Protein AF-A0A7J6PHK1-F1 (afdb_monomer_lite)

pLDDT: mean 71.12, std 20.61, range [36.25, 97.12]

Foldseek 3Di:
DDDDDDDDPDPDDPPLVVVLVVLVVVLVVLLVVLVVVLVVLVVLLVPVVVPDDDPCLSCVLSVLSVLLSCLQSVQSVVVNVVSVQQDWAQDPVPRDTDRGDPSDQFDPDDDDPDDPDDDPPPDPDGPRCDVLNCLVRPPVQAHSRRHGHPVVCCSNPVSNVSSVVSNVVSVCSSVVVVVVVVVVCCVVVVPDPDQPPDPPDRDPPPDDD

Structure (mmCIF, N/CA/C/O backbone):
data_AF-A0A7J6PHK1-F1
#
_entry.id   AF-A0A7J6PHK1-F1
#
loop_
_atom_site.group_PDB
_atom_site.id
_atom_site.type_symbol
_atom_site.label_atom_id
_atom_site.label_alt_id
_atom_site.label_comp_id
_atom_site.label_asym_id
_atom_site.label_entity_id
_atom_site.label_seq_id
_atom_site.pdbx_PDB_ins_code
_atom_site.Cartn_x
_atom_site.Cartn_y
_atom_site.Cartn_z
_atom_site.occupancy
_atom_site.B_iso_or_equiv
_atom_site.auth_seq_id
_atom_site.auth_comp_id
_atom_site.auth_asym_id
_atom_site.auth_atom_id
_atom_site.pdbx_PDB_model_num
ATOM 1 N N . MET A 1 1 ? 5.620 20.467 -61.639 1.00 43.59 1 MET A N 1
ATOM 2 C CA . MET A 1 1 ? 5.699 21.503 -60.586 1.00 43.59 1 MET A CA 1
ATOM 3 C C . MET A 1 1 ? 4.951 20.988 -59.356 1.00 43.59 1 MET A C 1
ATOM 5 O O . MET A 1 1 ? 3.809 21.353 -59.133 1.00 43.59 1 MET A O 1
ATOM 9 N N . TRP A 1 2 ? 5.549 20.040 -58.627 1.00 46.94 2 TRP A N 1
ATOM 10 C CA . TRP A 1 2 ? 4.963 19.406 -57.439 1.00 46.94 2 TRP A CA 1
ATOM 11 C C . TRP A 1 2 ? 6.029 19.321 -56.338 1.00 46.94 2 TRP A C 1
ATOM 13 O O . TRP A 1 2 ? 7.082 18.731 -56.540 1.00 46.94 2 TRP A O 1
ATOM 23 N N . ARG A 1 3 ? 5.724 20.015 -55.236 1.00 50.28 3 ARG A N 1
ATOM 24 C CA . ARG A 1 3 ? 6.026 19.785 -53.811 1.00 50.28 3 ARG A CA 1
ATOM 25 C C . ARG A 1 3 ? 7.265 18.951 -53.438 1.00 50.28 3 ARG A C 1
ATOM 27 O O . ARG A 1 3 ? 7.205 17.732 -53.442 1.00 50.28 3 ARG A O 1
ATOM 34 N N . ASN A 1 4 ? 8.276 19.639 -52.902 1.00 55.31 4 ASN A N 1
ATOM 35 C CA . ASN A 1 4 ? 9.177 19.107 -51.877 1.00 55.31 4 ASN A CA 1
ATOM 36 C C . ASN A 1 4 ? 8.949 19.925 -50.597 1.00 55.31 4 ASN A C 1
ATOM 38 O O . ASN A 1 4 ? 9.564 20.973 -50.414 1.00 55.31 4 ASN A O 1
ATOM 42 N N . ALA A 1 5 ? 8.009 19.494 -49.756 1.00 53.91 5 ALA A N 1
ATOM 43 C CA . ALA A 1 5 ? 7.896 19.988 -48.388 1.00 53.91 5 ALA A CA 1
ATOM 44 C C . ALA A 1 5 ? 8.671 19.011 -47.498 1.00 53.91 5 ALA A C 1
ATOM 46 O O . ALA A 1 5 ? 8.341 17.827 -47.452 1.00 53.91 5 ALA A O 1
ATOM 47 N N . ALA A 1 6 ? 9.743 19.493 -46.872 1.00 55.31 6 ALA A N 1
ATOM 48 C CA . ALA A 1 6 ? 10.506 18.724 -45.900 1.00 55.31 6 ALA A CA 1
ATOM 49 C C . ALA A 1 6 ? 9.622 18.399 -44.678 1.00 55.31 6 ALA A C 1
ATOM 51 O O . ALA A 1 6 ? 8.808 19.243 -44.295 1.00 55.31 6 ALA A O 1
ATOM 52 N N . PRO A 1 7 ? 9.764 17.212 -44.062 1.00 59.31 7 PRO A N 1
ATOM 53 C CA . PRO A 1 7 ? 9.044 16.882 -42.842 1.00 59.31 7 PRO A CA 1
ATOM 54 C C . PRO A 1 7 ? 9.512 17.793 -41.703 1.00 59.31 7 PRO A C 1
ATOM 56 O O . PRO A 1 7 ? 10.692 17.845 -41.355 1.00 59.31 7 PRO A O 1
ATOM 59 N N . GLU A 1 8 ? 8.560 18.537 -41.152 1.00 54.69 8 GLU A N 1
ATOM 60 C CA . GLU A 1 8 ? 8.708 19.370 -39.967 1.00 54.69 8 GLU A CA 1
ATOM 61 C C . GLU A 1 8 ? 9.028 18.456 -38.773 1.00 54.69 8 GLU A C 1
ATOM 63 O O . GLU A 1 8 ? 8.220 17.616 -38.376 1.00 54.69 8 GLU A O 1
ATOM 68 N N . MET A 1 9 ? 10.254 18.551 -38.249 1.00 51.09 9 MET A N 1
ATOM 69 C CA . MET A 1 9 ? 10.677 17.791 -37.074 1.00 51.09 9 MET A CA 1
ATOM 70 C C . MET A 1 9 ? 9.901 18.294 -35.854 1.00 51.09 9 MET A C 1
ATOM 72 O O . MET A 1 9 ? 10.200 19.359 -35.315 1.00 51.09 9 MET A O 1
ATOM 76 N N . ALA A 1 10 ? 8.897 17.522 -35.436 1.00 56.69 10 ALA A N 1
ATOM 77 C CA . ALA A 1 10 ? 8.131 17.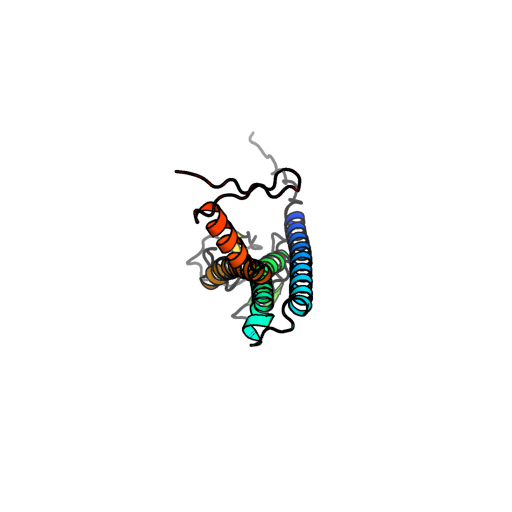777 -34.226 1.00 56.69 10 ALA A CA 1
ATOM 78 C C . ALA A 1 10 ? 9.069 17.895 -33.003 1.00 56.69 10 ALA A C 1
ATOM 80 O O . ALA A 1 10 ? 10.031 17.126 -32.888 1.00 56.69 10 ALA A O 1
ATOM 81 N N . PRO A 1 11 ? 8.818 18.846 -32.084 1.00 50.25 11 PRO A N 1
ATOM 82 C CA . PRO A 1 11 ? 9.636 19.023 -30.891 1.00 50.25 11 PRO A CA 1
ATOM 83 C C . PRO A 1 11 ? 9.628 17.740 -30.056 1.00 50.25 11 PRO A C 1
ATOM 85 O O . PRO A 1 11 ? 8.571 17.250 -29.657 1.00 50.25 11 PRO A O 1
ATOM 88 N N . LYS A 1 12 ? 10.827 17.196 -29.807 1.00 48.34 12 LYS A N 1
ATOM 89 C CA . LYS A 1 12 ? 11.035 16.008 -28.975 1.00 48.34 12 LYS A CA 1
ATOM 90 C C . LYS A 1 12 ? 10.406 16.242 -27.599 1.00 48.34 12 LYS A C 1
ATOM 92 O O . LYS A 1 12 ? 10.713 17.211 -26.907 1.00 48.34 12 LYS A O 1
ATOM 97 N N . SER A 1 13 ? 9.472 15.368 -27.256 1.00 47.22 13 SER A N 1
ATOM 98 C CA . SER A 1 13 ? 8.596 15.429 -26.094 1.00 47.22 13 SER A CA 1
ATOM 99 C C . SER A 1 13 ? 9.370 15.463 -24.773 1.00 47.22 13 SER A C 1
ATOM 101 O O . SER A 1 13 ? 9.877 14.443 -24.314 1.00 47.22 13 SER A O 1
ATOM 103 N N . HIS A 1 14 ? 9.364 16.612 -24.098 1.00 48.03 14 HIS A N 1
ATOM 104 C CA . HIS A 1 14 ? 9.810 16.767 -22.704 1.00 48.03 14 HIS A CA 1
ATOM 105 C C . HIS A 1 14 ? 8.921 16.024 -21.677 1.00 48.03 14 HIS A C 1
ATOM 107 O O . HIS A 1 14 ? 9.153 16.103 -20.473 1.00 48.03 14 HIS A O 1
ATOM 113 N N . THR A 1 15 ? 7.887 15.318 -22.133 1.00 53.66 15 THR A N 1
ATOM 114 C CA . THR A 1 15 ? 6.851 14.699 -21.298 1.00 53.66 15 THR A CA 1
ATOM 115 C C . THR A 1 15 ? 7.307 13.397 -20.629 1.00 53.66 15 THR A C 1
ATOM 117 O O . THR A 1 15 ? 6.877 13.113 -19.516 1.00 53.66 15 THR A O 1
ATOM 120 N N . ALA A 1 16 ? 8.210 12.630 -21.252 1.00 49.44 16 ALA A N 1
ATOM 121 C CA . ALA A 1 16 ? 8.632 11.321 -20.737 1.00 49.44 16 ALA A CA 1
ATOM 122 C C . ALA A 1 16 ? 9.379 11.427 -19.392 1.00 49.44 16 ALA A C 1
ATOM 124 O O . ALA A 1 16 ? 9.023 10.756 -18.424 1.00 49.44 16 ALA A O 1
ATOM 125 N N . GLY A 1 17 ? 10.331 12.361 -19.283 1.00 53.09 17 GLY A N 1
ATOM 126 C CA . GLY A 1 17 ? 11.082 12.582 -18.041 1.00 53.09 17 GLY A CA 1
ATOM 127 C C . GLY A 1 17 ? 10.238 13.143 -16.887 1.00 53.09 17 GLY A C 1
ATOM 128 O O . GLY A 1 17 ? 10.555 12.916 -15.719 1.00 53.09 17 GLY A O 1
ATOM 129 N N . LEU A 1 18 ? 9.140 13.848 -17.187 1.00 58.41 18 LEU A N 1
ATOM 130 C CA . LEU A 1 18 ? 8.235 14.377 -16.162 1.00 58.41 18 LEU A CA 1
ATOM 131 C C . LEU A 1 18 ? 7.383 13.273 -15.517 1.00 58.41 18 LEU A C 1
ATOM 133 O O . LEU A 1 18 ? 7.092 13.345 -14.320 1.00 58.41 18 LEU A O 1
ATOM 137 N N . ASN A 1 19 ? 7.021 12.249 -16.293 1.00 62.25 19 ASN A N 1
ATOM 138 C CA . ASN A 1 19 ? 6.201 11.137 -15.819 1.00 62.25 19 ASN A CA 1
ATOM 139 C C . ASN A 1 19 ? 6.957 10.305 -14.769 1.00 62.25 19 ASN A C 1
ATOM 141 O O . ASN A 1 19 ? 6.471 10.167 -13.645 1.00 62.25 19 ASN A O 1
ATOM 145 N N . GLY A 1 20 ? 8.191 9.872 -15.060 1.00 65.25 20 GLY A N 1
ATOM 146 C CA . GLY A 1 20 ? 8.993 9.080 -14.111 1.00 65.25 20 GLY A CA 1
ATOM 147 C C . GLY A 1 20 ? 9.342 9.825 -12.812 1.00 65.25 20 GLY A C 1
ATOM 148 O O . GLY A 1 20 ? 9.392 9.244 -11.720 1.00 65.25 20 GLY A O 1
ATOM 149 N N . PHE A 1 21 ? 9.501 11.151 -12.887 1.00 74.31 21 PHE A N 1
ATOM 150 C CA . PHE A 1 21 ? 9.693 11.988 -11.701 1.00 74.31 21 PHE A CA 1
ATOM 151 C C . PHE A 1 21 ? 8.445 12.021 -10.802 1.00 74.31 21 PHE A C 1
ATOM 153 O O . PHE A 1 21 ? 8.559 11.914 -9.577 1.00 74.31 21 PHE A O 1
ATOM 160 N N . SER A 1 22 ? 7.248 12.108 -11.394 1.00 78.44 22 SER A N 1
ATOM 161 C CA . SER A 1 22 ? 5.981 12.106 -10.651 1.00 78.44 22 SER A CA 1
ATOM 162 C C . SER A 1 22 ? 5.751 10.794 -9.888 1.00 78.44 22 SER A C 1
ATOM 164 O O . SER A 1 22 ? 5.386 10.813 -8.704 1.00 78.44 22 SER A O 1
ATOM 166 N N . HIS A 1 23 ? 6.041 9.652 -10.519 1.00 78.56 23 HIS A N 1
ATOM 167 C CA . HIS A 1 23 ? 5.902 8.334 -9.893 1.00 78.56 23 HIS A CA 1
ATOM 168 C C . HIS A 1 23 ? 6.881 8.139 -8.730 1.00 78.56 23 HIS A C 1
ATOM 170 O O . HIS A 1 23 ? 6.490 7.652 -7.666 1.00 78.56 23 HIS A O 1
ATOM 176 N N . THR A 1 24 ? 8.120 8.615 -8.872 1.00 82.38 24 THR A N 1
ATOM 177 C CA . THR A 1 24 ? 9.134 8.550 -7.806 1.00 82.38 24 THR A CA 1
ATOM 178 C C . THR A 1 24 ? 8.756 9.408 -6.594 1.00 82.38 24 THR A C 1
ATOM 180 O O . THR A 1 24 ? 8.877 8.960 -5.449 1.00 82.38 24 THR A O 1
ATOM 183 N N . ILE A 1 25 ? 8.240 10.625 -6.812 1.00 88.25 25 ILE A N 1
ATOM 184 C CA . ILE A 1 25 ? 7.738 11.475 -5.718 1.00 88.25 25 ILE A CA 1
ATOM 185 C C . ILE A 1 25 ? 6.563 10.802 -5.012 1.00 88.25 25 ILE A C 1
ATOM 187 O O . ILE A 1 25 ? 6.539 10.724 -3.781 1.00 88.25 25 ILE A O 1
ATOM 191 N N . THR A 1 26 ? 5.596 10.304 -5.784 1.00 88.50 26 THR A N 1
ATOM 192 C CA . THR A 1 26 ? 4.409 9.632 -5.245 1.00 88.50 26 THR A CA 1
ATOM 193 C C . THR A 1 26 ? 4.799 8.407 -4.419 1.00 88.50 26 THR A C 1
ATOM 195 O O . THR A 1 26 ? 4.248 8.188 -3.339 1.00 88.50 26 THR A O 1
ATOM 198 N N . PHE A 1 27 ? 5.795 7.641 -4.862 1.00 90.62 27 PHE A N 1
ATOM 199 C CA . PHE A 1 27 ? 6.363 6.533 -4.098 1.00 90.62 27 PHE A CA 1
ATOM 200 C C . PHE A 1 27 ? 6.955 6.993 -2.760 1.00 90.62 27 PHE A C 1
ATOM 202 O O . PHE A 1 27 ? 6.603 6.445 -1.714 1.00 90.62 27 PHE A O 1
ATOM 209 N N . GLY A 1 28 ? 7.808 8.023 -2.772 1.00 92.06 28 GLY A N 1
ATOM 210 C CA . GLY A 1 28 ? 8.445 8.539 -1.558 1.00 92.06 28 GLY A CA 1
ATOM 211 C C . GLY A 1 28 ? 7.433 9.066 -0.537 1.00 92.06 28 GLY A C 1
ATOM 212 O O . GLY A 1 28 ? 7.539 8.778 0.657 1.00 92.06 28 GLY A O 1
ATOM 213 N N . LEU A 1 29 ? 6.409 9.780 -1.010 1.00 94.50 29 LEU A N 1
ATOM 214 C CA . LEU A 1 29 ? 5.331 10.300 -0.170 1.00 94.50 29 LEU A CA 1
ATOM 215 C C . LEU A 1 29 ? 4.504 9.169 0.461 1.00 94.50 29 LEU A C 1
ATOM 217 O O . LEU A 1 29 ? 4.280 9.183 1.672 1.00 94.50 29 LEU A O 1
ATOM 221 N N . ASN A 1 30 ? 4.104 8.163 -0.322 1.00 93.25 30 ASN A N 1
ATOM 222 C CA . ASN A 1 30 ? 3.369 7.003 0.195 1.00 93.25 30 ASN A CA 1
ATOM 223 C C . ASN A 1 30 ? 4.190 6.219 1.224 1.00 93.25 30 ASN A C 1
ATOM 225 O O . ASN A 1 30 ? 3.681 5.888 2.297 1.00 93.25 30 ASN A O 1
ATOM 229 N N . LEU A 1 31 ? 5.477 5.989 0.949 1.00 93.44 31 LEU A N 1
ATOM 230 C CA . LEU A 1 31 ? 6.373 5.303 1.876 1.00 93.44 31 LEU A CA 1
ATOM 231 C C . LEU A 1 31 ? 6.468 6.047 3.216 1.00 93.44 31 LEU A C 1
ATOM 233 O O . LEU A 1 31 ? 6.386 5.422 4.277 1.00 93.44 31 LEU A O 1
ATOM 237 N N . ALA A 1 32 ? 6.602 7.376 3.183 1.00 96.56 32 ALA A N 1
ATOM 238 C CA . ALA A 1 32 ? 6.657 8.200 4.387 1.00 96.56 32 ALA A CA 1
ATOM 239 C C . ALA A 1 32 ? 5.351 8.124 5.196 1.00 96.56 32 ALA A C 1
ATOM 241 O O . ALA A 1 32 ? 5.390 7.925 6.414 1.00 96.56 32 ALA A O 1
ATOM 242 N N . ILE A 1 33 ? 4.198 8.221 4.524 1.00 96.19 33 ILE A N 1
ATOM 243 C CA . ILE A 1 33 ? 2.874 8.134 5.157 1.00 96.19 33 ILE A CA 1
ATOM 244 C C . ILE A 1 33 ? 2.674 6.765 5.815 1.00 96.19 33 ILE A C 1
ATOM 246 O O . ILE A 1 33 ? 2.337 6.699 7.000 1.00 96.19 33 ILE A O 1
ATOM 250 N N . PHE A 1 34 ? 2.918 5.667 5.095 1.00 95.25 34 PHE A N 1
ATOM 251 C CA . PHE A 1 34 ? 2.712 4.324 5.641 1.00 95.25 34 PHE A CA 1
ATOM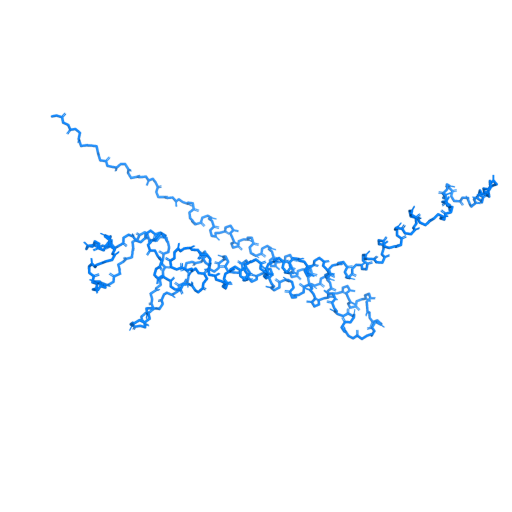 252 C C . PHE A 1 34 ? 3.703 3.973 6.749 1.00 95.25 34 PHE A C 1
ATOM 254 O O . PHE A 1 34 ? 3.332 3.321 7.727 1.00 95.25 34 PHE A O 1
ATOM 261 N N . THR A 1 35 ? 4.943 4.458 6.659 1.00 95.38 35 THR A N 1
ATOM 262 C CA . THR A 1 35 ? 5.929 4.286 7.733 1.00 95.38 35 THR A CA 1
ATOM 263 C C . THR A 1 35 ? 5.487 5.014 9.003 1.00 95.38 35 THR A C 1
ATOM 265 O O . THR A 1 35 ? 5.522 4.428 10.087 1.00 95.38 35 THR A O 1
ATOM 268 N N . ASN A 1 36 ? 5.004 6.257 8.886 1.00 97.12 36 ASN A N 1
ATOM 269 C CA . ASN A 1 36 ? 4.466 7.012 10.021 1.00 97.12 36 ASN A CA 1
ATOM 270 C C . ASN A 1 36 ? 3.233 6.312 10.621 1.00 97.12 36 ASN A C 1
ATOM 272 O O . ASN A 1 36 ? 3.155 6.109 11.834 1.00 97.12 36 ASN A O 1
ATOM 276 N N . LEU A 1 37 ? 2.320 5.826 9.776 1.00 95.75 37 LEU A N 1
ATOM 277 C CA . LEU A 1 37 ? 1.165 5.043 10.215 1.00 95.75 37 LEU A CA 1
ATOM 278 C C . LEU A 1 37 ? 1.587 3.788 10.997 1.00 95.75 37 LEU A C 1
ATOM 280 O O . LEU A 1 37 ? 1.041 3.519 12.069 1.00 95.75 37 LEU A O 1
ATOM 284 N N . CYS A 1 38 ? 2.585 3.044 10.511 1.00 96.56 38 CYS A N 1
ATOM 285 C CA . CYS A 1 38 ? 3.126 1.879 11.214 1.00 96.56 38 CYS A CA 1
ATOM 286 C C . CYS A 1 38 ? 3.695 2.261 12.588 1.00 96.56 38 CYS A C 1
ATOM 288 O O . CYS A 1 38 ? 3.409 1.581 13.577 1.00 96.56 38 CYS A O 1
ATOM 290 N N . GLN A 1 39 ? 4.455 3.358 12.675 1.00 97.12 39 GLN A N 1
ATOM 291 C CA . GLN A 1 39 ? 4.999 3.871 13.939 1.00 97.12 39 GLN A CA 1
ATOM 292 C C . GLN A 1 39 ? 3.885 4.258 14.920 1.00 97.12 39 GLN A C 1
ATOM 294 O O . GLN A 1 39 ? 3.934 3.884 16.096 1.00 97.12 39 GLN A O 1
ATOM 299 N N . PHE A 1 40 ? 2.852 4.950 14.438 1.00 96.31 40 PHE A N 1
ATOM 300 C CA . PHE A 1 40 ? 1.693 5.342 15.233 1.00 96.31 40 PHE A CA 1
ATOM 301 C C . PHE A 1 40 ? 0.934 4.126 15.781 1.00 96.31 40 PHE A C 1
ATOM 303 O O . PHE A 1 40 ? 0.670 4.045 16.985 1.00 96.31 40 PHE A O 1
ATOM 310 N N . VAL A 1 41 ? 0.626 3.146 14.925 1.00 96.00 41 VAL A N 1
ATOM 311 C CA . VAL A 1 41 ? -0.067 1.910 15.327 1.00 96.00 41 VAL A CA 1
ATOM 312 C C . VAL A 1 41 ? 0.792 1.099 16.295 1.00 96.00 41 VAL A C 1
ATOM 314 O O . VAL A 1 41 ? 0.266 0.574 17.278 1.00 96.00 41 VAL A O 1
ATOM 317 N N . TYR A 1 42 ? 2.107 1.033 16.084 1.00 96.44 42 TYR A N 1
ATOM 318 C CA . TYR A 1 42 ? 3.044 0.365 16.988 1.00 96.44 42 TYR A CA 1
ATOM 319 C C . TYR A 1 42 ? 3.048 1.001 18.385 1.00 96.44 42 TYR A C 1
ATOM 321 O O . TYR A 1 42 ? 2.797 0.317 19.384 1.00 96.44 42 TYR A O 1
ATOM 329 N N . ALA A 1 43 ? 3.278 2.315 18.465 1.00 96.19 43 ALA A N 1
ATOM 330 C CA . ALA A 1 43 ? 3.319 3.053 19.727 1.00 96.19 43 ALA A CA 1
ATOM 331 C C . ALA A 1 43 ? 1.977 2.966 20.469 1.00 96.19 43 ALA A C 1
ATOM 333 O O . ALA A 1 43 ? 1.924 2.686 21.673 1.00 96.19 43 ALA A O 1
ATOM 334 N N . GLY A 1 44 ? 0.879 3.118 19.731 1.00 94.00 44 GLY A N 1
ATOM 335 C CA . GLY A 1 44 ? -0.469 2.986 20.255 1.00 94.00 44 GLY A CA 1
ATOM 336 C C . GLY A 1 44 ? -0.789 1.586 20.767 1.00 94.00 44 GLY A C 1
ATOM 337 O O . GLY A 1 44 ? -1.364 1.443 21.845 1.00 94.00 44 GLY A O 1
ATOM 338 N N . THR A 1 45 ? -0.380 0.544 20.039 1.00 93.06 45 THR A N 1
ATOM 339 C CA . THR A 1 45 ? -0.572 -0.860 20.440 1.00 93.06 45 THR A CA 1
ATOM 340 C C . THR A 1 45 ? 0.212 -1.171 21.710 1.00 93.06 45 THR A C 1
ATOM 342 O O . THR A 1 45 ? -0.329 -1.769 22.643 1.00 93.06 45 THR A O 1
ATOM 345 N N . LYS A 1 46 ? 1.461 -0.696 21.801 1.00 92.81 46 LYS A N 1
ATOM 346 C CA . LYS A 1 46 ? 2.299 -0.853 22.995 1.00 92.81 46 LYS A CA 1
ATOM 347 C C . LYS A 1 46 ? 1.663 -0.216 24.235 1.00 92.81 46 LYS A C 1
ATOM 349 O O . LYS A 1 46 ? 1.695 -0.830 25.301 1.00 92.81 46 LYS A O 1
ATOM 354 N N . SER A 1 47 ? 1.077 0.975 24.091 1.00 91.88 47 SER A N 1
ATOM 355 C CA . SER A 1 47 ? 0.437 1.711 25.191 1.00 91.88 47 SER A CA 1
ATOM 356 C C . SER A 1 47 ? -0.940 1.141 25.565 1.00 91.88 47 SER A C 1
ATOM 358 O O . SER A 1 47 ? -1.147 0.700 26.695 1.00 91.88 47 SER A O 1
ATOM 360 N N . LYS A 1 48 ? -1.876 1.059 24.609 1.00 89.50 48 LYS A N 1
ATOM 361 C CA . LYS A 1 48 ? -3.284 0.693 24.863 1.00 89.50 48 LYS A CA 1
ATOM 362 C C . LYS A 1 48 ? -3.501 -0.794 25.133 1.00 89.50 48 LYS A C 1
ATOM 364 O O . LYS A 1 48 ? -4.448 -1.158 25.821 1.00 89.50 48 LYS A O 1
ATOM 369 N N . ARG A 1 49 ? -2.659 -1.673 24.578 1.00 88.38 49 ARG A N 1
ATOM 370 C CA . ARG A 1 49 ? -2.870 -3.136 24.593 1.00 88.38 49 ARG A CA 1
ATOM 371 C C . ARG A 1 49 ? -1.821 -3.880 25.413 1.00 88.38 49 ARG A C 1
ATOM 373 O O . ARG A 1 49 ? -1.553 -5.055 25.165 1.00 88.38 49 ARG A O 1
ATOM 380 N N . ARG A 1 50 ? -1.217 -3.225 26.413 1.00 87.88 50 ARG A N 1
ATOM 381 C CA . ARG A 1 50 ? -0.141 -3.815 27.231 1.00 87.88 50 ARG A CA 1
ATOM 382 C C . ARG A 1 50 ? -0.547 -5.143 27.880 1.00 87.88 50 ARG A C 1
ATOM 384 O O . ARG A 1 50 ? 0.240 -6.086 27.805 1.00 87.88 50 ARG A O 1
ATOM 391 N N . ASN A 1 51 ? -1.764 -5.206 28.424 1.00 91.44 51 ASN A N 1
ATOM 392 C CA . ASN A 1 51 ? -2.267 -6.305 29.258 1.00 91.44 51 ASN A CA 1
ATOM 393 C C . ASN A 1 51 ? -3.043 -7.385 28.483 1.00 91.44 51 ASN A C 1
ATOM 395 O O . ASN A 1 51 ? -3.611 -8.286 29.091 1.00 91.44 51 ASN A O 1
ATOM 399 N N . ILE A 1 52 ? -3.100 -7.300 27.151 1.00 89.56 52 ILE A N 1
ATOM 400 C CA . ILE A 1 52 ? -3.820 -8.280 26.333 1.00 89.56 52 ILE A CA 1
ATOM 401 C C . ILE A 1 52 ? -2.910 -9.483 26.062 1.00 89.56 52 ILE A C 1
ATOM 403 O O . ILE A 1 52 ? -1.841 -9.346 25.467 1.00 89.56 52 ILE A O 1
ATOM 407 N N . THR A 1 53 ? -3.368 -10.669 26.451 1.00 87.75 53 THR A N 1
ATOM 408 C CA . THR A 1 53 ? -2.836 -11.975 26.039 1.00 87.75 53 THR A CA 1
ATOM 409 C C . THR A 1 53 ? -3.905 -12.676 25.183 1.00 87.75 53 THR A C 1
ATOM 411 O O . THR A 1 53 ? -5.097 -12.473 25.428 1.00 87.75 53 THR A O 1
ATOM 414 N N . PRO A 1 54 ? -3.571 -13.465 24.141 1.00 91.75 54 PRO A N 1
ATOM 415 C CA . PRO A 1 54 ? -2.256 -13.827 23.596 1.00 91.75 54 PRO A CA 1
ATOM 416 C C . PRO A 1 54 ? -1.641 -12.777 22.644 1.00 91.75 54 PRO A C 1
ATOM 418 O O . PRO A 1 54 ? -2.310 -11.846 22.191 1.00 91.75 54 PRO A O 1
ATOM 421 N N . HIS A 1 55 ? -0.362 -12.970 22.290 1.00 91.12 55 HIS A N 1
ATOM 422 C CA . HIS A 1 55 ? 0.450 -12.039 21.486 1.00 91.12 55 HIS A CA 1
ATOM 423 C C . HIS A 1 55 ? -0.196 -11.639 20.148 1.00 91.12 55 HIS A C 1
ATOM 425 O O . HIS A 1 55 ? -0.173 -10.465 19.787 1.00 91.12 55 HIS A O 1
ATOM 431 N N . LEU A 1 56 ? -0.838 -12.580 19.444 1.00 90.31 56 LEU A N 1
ATOM 432 C CA . LEU A 1 56 ? -1.514 -12.304 18.170 1.00 90.31 56 LEU A CA 1
ATOM 433 C C . LEU A 1 56 ? -2.727 -11.375 18.316 1.00 90.31 56 LEU A C 1
ATOM 435 O O . LEU A 1 56 ? -2.960 -10.553 17.442 1.00 90.31 56 LEU A O 1
ATOM 439 N N . LYS A 1 57 ? -3.476 -11.424 19.427 1.00 89.31 57 LYS A N 1
ATOM 440 C CA . LYS A 1 57 ? -4.570 -10.459 19.666 1.00 89.31 57 LYS A CA 1
ATOM 441 C C . LYS A 1 57 ? -4.045 -9.077 20.051 1.00 89.31 57 LYS A C 1
ATOM 443 O O . LYS A 1 57 ? -4.694 -8.067 19.779 1.00 89.31 57 LYS A O 1
ATOM 448 N N . LYS A 1 58 ? -2.872 -9.038 20.688 1.00 92.38 58 LYS A N 1
ATOM 449 C CA . LYS A 1 58 ? -2.191 -7.801 21.064 1.00 92.38 58 LYS A CA 1
ATOM 450 C C . LYS A 1 58 ? -1.623 -7.080 19.842 1.00 92.38 58 LYS A C 1
ATOM 452 O O . LYS A 1 58 ? -1.953 -5.919 19.640 1.00 92.38 58 LYS A O 1
ATOM 457 N N . TRP A 1 59 ? -0.819 -7.770 19.034 1.00 95.12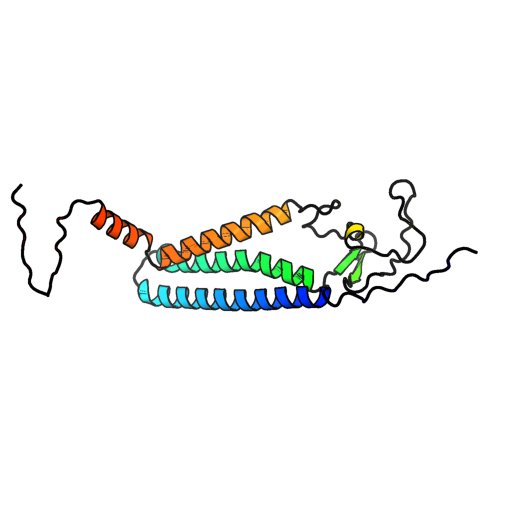 59 TRP A N 1
ATOM 458 C CA . TRP A 1 59 ? -0.080 -7.193 17.901 1.00 95.12 59 TRP A CA 1
ATOM 459 C C . TRP A 1 59 ? -0.721 -7.428 16.533 1.00 95.12 59 TRP A C 1
ATOM 461 O O . TRP A 1 59 ? -0.247 -6.875 15.548 1.00 95.12 59 TRP A O 1
ATOM 471 N N . GLY A 1 60 ? -1.813 -8.188 16.463 1.00 94.69 60 GLY A N 1
ATOM 472 C CA . GLY A 1 60 ? -2.598 -8.420 15.248 1.00 94.69 60 GLY A CA 1
ATOM 473 C C . GLY A 1 60 ? -2.842 -7.170 14.397 1.00 94.69 60 GLY A C 1
ATOM 474 O O . GLY A 1 60 ? -2.488 -7.203 13.219 1.00 94.69 60 GLY A O 1
ATOM 475 N N . PRO A 1 61 ? -3.348 -6.047 14.954 1.00 94.94 61 PRO A N 1
ATOM 476 C CA . PRO A 1 61 ? -3.544 -4.831 14.164 1.00 94.94 61 PRO A CA 1
ATOM 477 C C . PRO A 1 61 ? -2.239 -4.272 13.584 1.00 94.94 61 PRO A C 1
ATOM 479 O O . PRO A 1 61 ? -2.227 -3.821 12.444 1.00 94.94 61 PRO A O 1
ATOM 482 N N . PHE A 1 62 ? -1.130 -4.342 14.326 1.00 95.94 62 PHE A N 1
ATOM 483 C CA . PHE A 1 62 ? 0.172 -3.892 13.834 1.00 95.94 62 PHE A CA 1
ATOM 484 C C . PHE A 1 62 ? 0.671 -4.766 12.677 1.00 95.94 62 PHE A C 1
ATOM 486 O O . PHE A 1 62 ? 1.047 -4.233 11.638 1.00 95.94 62 PHE A O 1
ATOM 493 N N . TYR A 1 63 ? 0.607 -6.094 12.812 1.00 96.62 63 TYR A N 1
ATOM 494 C CA . TYR A 1 63 ? 1.001 -7.001 11.731 1.00 96.62 63 TYR A CA 1
ATOM 495 C C . TYR A 1 63 ? 0.141 -6.824 10.479 1.00 96.62 63 TYR A C 1
ATOM 497 O O . TYR A 1 63 ? 0.682 -6.834 9.378 1.00 96.62 63 TYR A O 1
ATOM 505 N N . CYS A 1 64 ? -1.167 -6.594 10.639 1.00 96.25 64 CYS A N 1
ATOM 506 C CA . CYS A 1 64 ? -2.048 -6.289 9.512 1.00 96.25 64 CYS A CA 1
ATOM 507 C C . CYS A 1 64 ? -1.595 -5.020 8.780 1.00 96.25 64 CYS A C 1
ATOM 509 O O . CYS A 1 64 ? -1.451 -5.038 7.567 1.00 96.25 64 CYS A O 1
ATOM 511 N N . VAL A 1 65 ? -1.306 -3.932 9.499 1.00 96.56 65 VAL A N 1
ATOM 512 C CA . VAL A 1 65 ? -0.878 -2.670 8.868 1.00 96.56 65 VAL A CA 1
ATOM 513 C C . VAL A 1 65 ? 0.501 -2.796 8.204 1.00 96.56 65 VAL A C 1
ATOM 515 O O . VAL A 1 65 ? 0.697 -2.262 7.114 1.00 96.56 65 VAL A O 1
ATOM 518 N N . VAL A 1 66 ? 1.443 -3.534 8.799 1.00 96.62 66 VAL A N 1
ATOM 519 C CA . VAL A 1 66 ? 2.772 -3.766 8.199 1.00 96.62 66 VAL A CA 1
ATOM 520 C C . VAL A 1 66 ? 2.673 -4.609 6.929 1.00 96.62 66 VAL A C 1
ATOM 522 O O . VAL A 1 66 ? 3.224 -4.221 5.902 1.00 96.62 66 VAL A O 1
ATOM 525 N N . LEU A 1 67 ? 1.949 -5.731 6.965 1.00 95.19 67 LEU A N 1
ATOM 526 C CA . LEU A 1 67 ? 1.753 -6.575 5.781 1.00 95.19 67 LEU A CA 1
ATOM 527 C C . LEU A 1 67 ? 1.008 -5.824 4.672 1.00 95.19 67 LEU A C 1
ATOM 529 O O . LEU A 1 67 ? 1.374 -5.937 3.506 1.00 95.19 67 LEU A O 1
ATOM 533 N N . ALA A 1 68 ? 0.020 -5.006 5.039 1.00 95.50 68 ALA A N 1
ATOM 534 C CA . ALA A 1 68 ? -0.693 -4.146 4.105 1.00 95.50 68 ALA A CA 1
ATOM 535 C C . ALA A 1 68 ? 0.243 -3.133 3.441 1.00 95.50 68 ALA A C 1
ATOM 537 O O . ALA A 1 68 ? 0.220 -2.980 2.225 1.00 95.50 68 ALA A O 1
ATOM 538 N N . THR A 1 69 ? 1.095 -2.486 4.241 1.00 95.56 69 THR A N 1
ATOM 539 C CA . THR A 1 69 ? 2.090 -1.521 3.760 1.00 95.56 69 THR A CA 1
ATOM 540 C C . THR A 1 69 ? 3.036 -2.174 2.761 1.00 95.56 69 THR A C 1
ATOM 542 O O . THR A 1 69 ? 3.257 -1.621 1.692 1.00 95.56 69 THR A O 1
ATOM 545 N N . VAL A 1 70 ? 3.556 -3.368 3.064 1.00 93.50 70 VAL A N 1
ATOM 546 C CA . VAL A 1 70 ? 4.432 -4.101 2.136 1.00 93.50 70 VAL A CA 1
ATOM 547 C C . VAL A 1 70 ? 3.689 -4.457 0.846 1.00 93.50 70 VAL A C 1
ATOM 549 O O . VAL A 1 70 ? 4.239 -4.254 -0.232 1.00 93.50 70 VAL A O 1
ATOM 552 N N . GLY A 1 71 ? 2.441 -4.927 0.940 1.00 92.12 71 GLY A N 1
ATOM 553 C CA . GLY A 1 71 ? 1.625 -5.265 -0.230 1.00 92.12 71 GLY A CA 1
ATOM 554 C C . GLY A 1 71 ? 1.368 -4.068 -1.148 1.00 92.12 71 GLY A C 1
ATOM 555 O O . GLY A 1 71 ? 1.625 -4.152 -2.343 1.00 92.12 71 GLY A O 1
ATOM 556 N N . VAL A 1 72 ? 0.940 -2.932 -0.587 1.00 92.25 72 VAL A N 1
ATOM 557 C CA . VAL A 1 72 ? 0.681 -1.699 -1.355 1.00 92.25 72 VAL A CA 1
ATOM 558 C C . VAL A 1 72 ? 1.978 -1.108 -1.919 1.00 92.25 72 VAL A C 1
ATOM 560 O O . VAL A 1 72 ? 2.013 -0.650 -3.059 1.00 92.25 72 VAL A O 1
ATOM 563 N N . MET A 1 73 ? 3.070 -1.134 -1.149 1.00 92.81 73 MET A N 1
ATOM 564 C CA . MET A 1 73 ? 4.353 -0.603 -1.610 1.00 92.81 73 MET A CA 1
ATOM 565 C C . MET A 1 73 ? 5.014 -1.481 -2.673 1.00 92.81 73 MET A C 1
ATOM 567 O O . MET A 1 73 ? 5.773 -0.945 -3.474 1.00 92.81 73 MET A O 1
ATOM 571 N N . ALA A 1 74 ? 4.750 -2.790 -2.724 1.00 89.50 74 ALA A N 1
ATOM 572 C CA . ALA A 1 74 ? 5.312 -3.669 -3.752 1.00 89.50 74 ALA A CA 1
ATOM 573 C C . ALA A 1 74 ? 4.887 -3.240 -5.167 1.00 89.50 74 ALA A C 1
ATOM 575 O O . ALA A 1 74 ? 5.718 -3.196 -6.073 1.00 89.50 74 ALA A O 1
ATOM 576 N N . ASP A 1 75 ? 3.625 -2.848 -5.333 1.00 85.38 75 ASP A N 1
ATOM 577 C CA . ASP A 1 75 ? 3.079 -2.375 -6.607 1.00 85.38 75 ASP A CA 1
ATOM 578 C C . ASP A 1 75 ? 3.619 -0.986 -6.991 1.00 85.38 75 ASP A C 1
ATOM 580 O O . ASP A 1 75 ? 4.105 -0.773 -8.098 1.00 85.38 75 ASP A O 1
ATOM 584 N N . LEU A 1 76 ? 3.681 -0.049 -6.040 1.00 87.19 76 LEU A N 1
ATOM 585 C CA . LEU A 1 76 ? 4.312 1.259 -6.273 1.00 87.19 76 LEU A CA 1
ATOM 586 C C . LEU A 1 76 ? 5.809 1.135 -6.605 1.00 87.19 76 LEU A C 1
ATOM 588 O O . LEU A 1 76 ? 6.305 1.824 -7.494 1.00 87.19 76 LEU A O 1
ATOM 592 N N . THR A 1 77 ? 6.530 0.244 -5.915 1.00 85.69 77 THR A N 1
ATOM 593 C CA . THR A 1 77 ? 7.953 -0.034 -6.188 1.00 85.69 77 THR A CA 1
ATOM 594 C C . THR A 1 77 ? 8.123 -0.536 -7.612 1.00 85.69 77 THR A C 1
ATOM 596 O O . THR A 1 77 ? 9.044 -0.125 -8.309 1.00 85.69 77 THR A O 1
ATOM 599 N N . ARG A 1 78 ? 7.213 -1.403 -8.062 1.00 78.50 78 ARG A N 1
ATOM 600 C CA . ARG A 1 78 ? 7.208 -1.912 -9.427 1.00 78.50 78 ARG A CA 1
ATOM 601 C C . ARG A 1 78 ? 7.084 -0.778 -10.447 1.00 78.50 78 ARG A C 1
ATOM 603 O O . ARG A 1 78 ? 7.876 -0.751 -11.383 1.00 78.50 78 ARG A O 1
ATOM 610 N N . HIS A 1 79 ? 6.141 0.145 -10.265 1.00 78.50 79 HIS A N 1
ATOM 611 C CA . HIS A 1 79 ? 5.977 1.286 -11.173 1.00 78.50 79 HIS A CA 1
ATOM 612 C C . HIS A 1 79 ? 7.245 2.141 -11.255 1.00 78.50 79 HIS A C 1
ATOM 614 O O . HIS A 1 79 ? 7.724 2.421 -12.347 1.00 78.50 79 HIS A O 1
ATOM 620 N N . VAL A 1 80 ? 7.860 2.454 -10.111 1.00 82.44 80 VAL A N 1
ATOM 621 C CA . VAL A 1 80 ? 9.114 3.228 -10.083 1.00 82.44 80 VAL A CA 1
ATOM 622 C C . VAL A 1 80 ? 10.273 2.476 -10.738 1.00 82.44 80 VAL A C 1
ATOM 624 O O . VAL A 1 80 ? 11.101 3.084 -11.411 1.00 82.44 80 VAL A O 1
ATOM 627 N N . LEU A 1 81 ? 10.355 1.156 -10.554 1.00 75.31 81 LEU A N 1
ATOM 628 C CA . LEU A 1 81 ? 11.395 0.349 -11.189 1.00 75.31 81 LEU A CA 1
ATOM 629 C C . LEU A 1 81 ? 11.246 0.328 -12.712 1.00 75.31 81 LEU A C 1
ATOM 631 O O . LEU A 1 81 ? 12.260 0.447 -13.400 1.00 75.31 81 LEU A O 1
ATOM 635 N N . LEU A 1 82 ? 10.016 0.220 -13.223 1.00 71.12 82 LEU A N 1
ATOM 636 C CA . LEU A 1 82 ? 9.737 0.291 -14.660 1.00 71.12 82 LEU A CA 1
ATOM 637 C C . LEU A 1 82 ? 10.097 1.666 -15.234 1.00 71.12 82 LEU A C 1
ATOM 639 O O . LEU A 1 82 ? 10.754 1.725 -16.266 1.00 71.12 82 LEU A O 1
ATOM 643 N N . ASP A 1 83 ? 9.780 2.745 -14.519 1.00 69.12 83 ASP A N 1
ATOM 644 C CA . ASP A 1 83 ? 10.096 4.112 -14.952 1.00 69.12 83 ASP A CA 1
ATOM 645 C C . ASP A 1 83 ? 11.593 4.450 -14.891 1.00 69.12 83 ASP A C 1
ATOM 647 O O . ASP A 1 83 ? 12.055 5.390 -15.533 1.00 69.12 83 ASP A O 1
ATOM 651 N N . SER A 1 84 ? 12.378 3.719 -14.094 1.00 64.75 84 SER A N 1
ATOM 652 C CA . SER A 1 84 ? 13.790 4.048 -13.856 1.00 64.75 84 SER A CA 1
ATOM 653 C C . SER A 1 84 ? 14.736 3.716 -15.017 1.00 64.75 84 SER A C 1
ATOM 655 O O . SER A 1 84 ? 15.943 3.925 -14.878 1.00 64.75 84 SER A O 1
ATOM 657 N N . ASN A 1 85 ? 14.236 3.173 -16.135 1.00 59.03 85 ASN A N 1
ATOM 658 C CA . ASN A 1 85 ? 15.027 2.743 -17.300 1.00 59.03 85 ASN A CA 1
ATOM 659 C C . ASN A 1 85 ? 16.248 1.870 -16.937 1.00 59.03 85 ASN A C 1
ATOM 661 O O . ASN A 1 85 ? 17.230 1.797 -17.671 1.00 59.03 85 ASN A O 1
ATOM 665 N N . ASN A 1 86 ? 16.232 1.217 -15.772 1.00 58.31 86 ASN A N 1
ATOM 666 C CA . ASN A 1 86 ? 17.376 0.469 -15.245 1.00 58.31 86 ASN A CA 1
ATOM 667 C C . ASN A 1 86 ? 17.200 -1.044 -15.422 1.00 58.31 86 ASN A C 1
ATOM 669 O O . ASN A 1 86 ? 17.886 -1.843 -14.786 1.00 58.31 86 ASN A O 1
ATOM 673 N N . TRP A 1 87 ? 16.251 -1.428 -16.274 1.00 59.38 87 TRP A N 1
ATOM 674 C CA . TRP A 1 87 ? 16.017 -2.802 -16.669 1.00 59.38 87 TRP A CA 1
ATOM 675 C C . TRP A 1 87 ? 17.166 -3.271 -17.576 1.00 59.38 87 TRP A C 1
ATOM 677 O O . TRP A 1 87 ? 17.589 -2.595 -18.520 1.00 59.38 87 TRP A O 1
ATOM 687 N N . PHE A 1 88 ? 17.697 -4.441 -17.242 1.00 58.62 88 PHE A N 1
ATOM 688 C CA . PHE A 1 88 ? 18.746 -5.107 -17.990 1.00 58.62 88 PHE A CA 1
ATOM 689 C C . PHE A 1 88 ? 18.107 -6.257 -18.766 1.00 58.62 88 PHE A C 1
ATOM 691 O O . PHE A 1 88 ? 17.572 -7.183 -18.158 1.00 58.62 88 PHE A O 1
ATOM 698 N N . MET A 1 89 ? 18.177 -6.223 -20.096 1.00 53.88 89 MET A N 1
ATOM 699 C CA . MET A 1 89 ? 17.870 -7.400 -20.904 1.00 53.88 89 MET A CA 1
ATOM 700 C C . MET A 1 89 ? 19.044 -8.350 -20.834 1.00 53.88 89 MET A C 1
ATOM 702 O O . MET A 1 89 ? 20.160 -7.946 -21.130 1.00 53.88 89 MET A O 1
ATOM 706 N N . THR A 1 90 ? 18.798 -9.610 -20.502 1.00 51.34 90 THR A N 1
ATOM 707 C CA . THR A 1 90 ? 19.764 -10.675 -20.779 1.00 51.34 90 THR A CA 1
ATOM 708 C C . THR A 1 90 ? 19.234 -11.450 -21.969 1.00 51.34 90 THR A C 1
ATOM 710 O O . THR A 1 90 ? 18.142 -12.004 -21.894 1.00 51.34 90 THR A O 1
ATOM 713 N N . ASP A 1 91 ? 19.973 -11.460 -23.074 1.00 51.94 91 ASP A N 1
ATOM 714 C CA . ASP A 1 91 ? 19.617 -12.294 -24.220 1.00 51.94 91 ASP A CA 1
ATOM 715 C C . ASP A 1 91 ? 19.696 -13.775 -23.797 1.00 51.94 91 ASP A C 1
ATOM 717 O O . ASP A 1 91 ? 20.761 -14.222 -23.360 1.00 51.94 91 ASP A O 1
ATOM 721 N N . PRO A 1 92 ? 18.603 -14.550 -23.897 1.00 46.94 92 PRO A N 1
ATOM 722 C CA . PRO A 1 92 ? 18.569 -15.938 -23.441 1.00 46.94 92 PRO A CA 1
ATOM 723 C C . PRO A 1 92 ? 19.495 -16.864 -24.241 1.00 46.94 92 PRO A C 1
ATOM 725 O O . PRO A 1 92 ? 19.887 -17.915 -23.737 1.00 46.94 92 PRO A O 1
ATOM 728 N N . ASN A 1 93 ? 19.870 -16.489 -25.466 1.00 54.19 93 ASN A N 1
ATOM 729 C CA . ASN A 1 93 ? 20.725 -17.302 -26.330 1.00 54.19 93 ASN A CA 1
ATOM 730 C C . ASN A 1 93 ? 22.206 -16.950 -26.179 1.00 54.19 93 ASN A C 1
ATOM 732 O O . ASN A 1 93 ? 23.060 -17.832 -26.257 1.00 54.19 93 ASN A O 1
ATOM 736 N N . THR A 1 94 ? 22.524 -15.668 -25.980 1.00 69.56 94 THR A N 1
ATOM 737 C CA . THR A 1 94 ? 23.918 -15.197 -25.904 1.00 69.56 94 THR A CA 1
ATOM 738 C C . THR A 1 94 ? 24.389 -14.904 -24.481 1.00 69.56 94 THR A C 1
ATOM 740 O O . THR A 1 94 ? 25.590 -14.769 -24.252 1.00 69.56 94 THR A O 1
ATOM 743 N N . GLY A 1 95 ? 23.473 -14.795 -23.514 1.00 66.94 95 GLY A N 1
ATOM 744 C CA . GLY A 1 95 ? 23.763 -14.396 -22.134 1.00 66.94 95 GLY A CA 1
ATOM 745 C C . GLY A 1 95 ? 24.240 -12.946 -21.994 1.00 66.94 95 GLY A C 1
ATOM 746 O O . GLY A 1 95 ? 24.670 -12.540 -20.914 1.00 66.94 95 GLY A O 1
ATOM 747 N N . LYS A 1 96 ? 24.208 -12.156 -23.075 1.00 65.56 96 LYS A N 1
ATOM 748 C CA . LYS A 1 96 ? 24.706 -10.780 -23.098 1.00 65.56 96 LYS A CA 1
ATOM 749 C C . LYS A 1 96 ? 23.690 -9.861 -22.431 1.00 65.56 96 LYS A C 1
ATOM 751 O O . LYS A 1 96 ? 22.511 -9.869 -22.780 1.00 65.56 96 LYS A O 1
ATOM 756 N N . VAL A 1 97 ? 24.169 -9.061 -21.480 1.00 58.41 97 VAL A N 1
ATOM 757 C CA . VAL A 1 97 ? 23.349 -8.081 -20.771 1.00 58.41 97 VAL A CA 1
ATOM 758 C C . VAL A 1 97 ? 23.376 -6.757 -21.532 1.00 58.41 97 VAL A C 1
ATOM 760 O O . VAL A 1 97 ? 24.438 -6.157 -21.691 1.00 58.41 97 VAL A O 1
ATOM 763 N N . VAL A 1 98 ? 22.221 -6.297 -22.002 1.00 60.44 98 VAL A N 1
ATOM 764 C CA . VAL A 1 98 ? 22.040 -5.017 -22.696 1.00 60.44 98 VAL A CA 1
ATOM 765 C C . VAL A 1 98 ? 21.198 -4.102 -21.816 1.00 60.44 98 VAL A C 1
ATOM 767 O O . VAL A 1 98 ? 20.123 -4.483 -21.349 1.00 60.44 98 VAL A O 1
ATOM 770 N N . LYS A 1 99 ? 21.703 -2.896 -21.549 1.00 53.19 99 LYS A N 1
ATOM 771 C CA . LYS A 1 99 ? 20.970 -1.889 -20.782 1.00 53.19 99 LYS A CA 1
ATOM 772 C C . LYS A 1 99 ? 19.987 -1.184 -21.712 1.00 53.19 99 LYS A C 1
ATOM 774 O O . LYS A 1 99 ? 20.395 -0.679 -22.754 1.00 53.19 99 LYS A O 1
ATOM 779 N N . PHE A 1 100 ? 18.712 -1.181 -21.349 1.00 54.09 100 PHE A N 1
ATOM 780 C CA . PHE A 1 100 ? 17.662 -0.573 -22.161 1.00 54.09 100 PHE A CA 1
ATOM 781 C C . PHE A 1 100 ? 17.523 0.903 -21.795 1.00 54.09 100 PHE A C 1
ATOM 783 O O . PHE A 1 100 ? 17.295 1.238 -20.636 1.00 54.09 100 PHE A O 1
ATOM 790 N N . HIS A 1 101 ? 17.674 1.782 -22.780 1.00 51.22 101 HIS A N 1
ATOM 791 C CA . HIS A 1 101 ? 17.461 3.216 -22.625 1.00 51.22 101 HIS A CA 1
ATOM 792 C C . HIS A 1 101 ? 16.129 3.567 -23.290 1.00 51.22 101 HIS A C 1
ATOM 794 O O . HIS A 1 101 ? 16.067 3.670 -24.508 1.00 51.22 101 HIS A O 1
ATOM 800 N N . PHE A 1 102 ? 15.056 3.728 -22.509 1.00 50.38 102 PHE A N 1
ATOM 801 C CA . PHE A 1 102 ? 13.732 4.056 -23.064 1.00 50.38 102 PHE A CA 1
ATOM 802 C C . PHE A 1 102 ? 13.659 5.498 -23.601 1.00 50.38 102 PHE A C 1
ATOM 804 O O . PHE A 1 102 ? 12.745 5.834 -24.348 1.00 50.38 102 PHE A O 1
ATOM 811 N N . ASP A 1 103 ? 14.638 6.341 -23.253 1.00 45.59 103 ASP A N 1
ATOM 812 C CA . ASP A 1 103 ? 14.767 7.711 -23.765 1.00 45.59 103 ASP A CA 1
ATOM 813 C C . ASP A 1 103 ? 15.383 7.774 -25.175 1.00 45.59 103 ASP A C 1
ATOM 815 O O . ASP A 1 103 ? 15.240 8.780 -25.875 1.00 45.59 103 ASP A O 1
ATOM 819 N N . ASP A 1 104 ? 16.047 6.700 -25.613 1.00 43.81 104 ASP A N 1
ATOM 820 C CA . ASP A 1 104 ? 16.663 6.613 -26.931 1.00 43.81 104 ASP A CA 1
ATOM 821 C C . ASP A 1 104 ? 15.752 5.802 -27.863 1.00 43.81 104 ASP A C 1
ATOM 823 O O . ASP A 1 104 ? 15.710 4.577 -27.811 1.00 43.81 104 ASP A O 1
ATOM 827 N N . CYS A 1 105 ? 15.044 6.476 -28.779 1.00 40.53 105 CYS A N 1
ATOM 828 C CA . CYS A 1 105 ? 14.202 5.845 -29.815 1.00 40.53 105 CYS A CA 1
ATOM 829 C C . CYS A 1 105 ? 14.970 4.936 -30.805 1.00 40.53 105 CYS A C 1
ATOM 831 O O . CYS A 1 105 ? 14.415 4.529 -31.826 1.00 40.53 105 CYS A O 1
ATOM 833 N N . ALA A 1 106 ? 16.259 4.687 -30.586 1.00 41.16 106 ALA A N 1
ATOM 834 C CA . ALA A 1 106 ? 17.110 3.927 -31.481 1.00 41.16 106 ALA A CA 1
ATOM 835 C C . ALA A 1 106 ? 18.113 3.119 -30.663 1.00 41.16 106 ALA A C 1
ATOM 837 O O . ALA A 1 106 ? 19.003 3.679 -30.027 1.00 41.16 106 ALA A O 1
ATOM 838 N N . TYR A 1 107 ? 17.997 1.797 -30.725 1.00 44.59 107 TYR A N 1
ATOM 839 C CA . TYR A 1 107 ? 19.035 0.899 -30.243 1.00 44.59 107 TYR A CA 1
ATOM 840 C C . TYR A 1 107 ? 19.649 0.186 -31.442 1.00 44.59 107 TYR A C 1
ATOM 842 O O . TYR A 1 107 ? 18.948 -0.392 -32.274 1.00 44.59 107 TYR A O 1
ATOM 850 N N . GLU A 1 108 ? 20.978 0.209 -31.533 1.00 42.50 108 GLU A N 1
ATOM 851 C CA . GLU A 1 108 ? 21.699 -0.675 -32.443 1.00 42.50 108 GLU A CA 1
ATOM 852 C C . GLU A 1 108 ? 21.673 -2.088 -31.866 1.00 42.50 108 GLU A C 1
ATOM 854 O O . GLU A 1 108 ? 22.509 -2.480 -31.052 1.00 42.50 108 GLU A O 1
ATOM 859 N N . VAL A 1 109 ? 20.681 -2.870 -32.281 1.00 48.09 109 VAL A N 1
ATOM 860 C CA . VAL A 1 109 ? 20.706 -4.311 -32.056 1.00 48.09 109 VAL A CA 1
ATOM 861 C C . VAL A 1 109 ? 21.713 -4.912 -33.037 1.00 48.09 109 VAL A C 1
ATOM 863 O O . VAL A 1 109 ? 21.615 -4.718 -34.251 1.00 48.09 109 VAL A O 1
ATOM 866 N N . GLU A 1 110 ? 22.702 -5.638 -32.522 1.00 46.69 110 GLU A N 1
ATOM 867 C CA . GLU A 1 110 ? 23.629 -6.413 -33.346 1.00 46.69 110 GLU A CA 1
ATOM 868 C C . GLU A 1 110 ? 22.808 -7.437 -34.152 1.00 46.69 110 GLU A C 1
ATOM 870 O O . GLU A 1 110 ? 22.031 -8.195 -33.573 1.00 46.69 110 GLU A O 1
ATOM 875 N N . LYS A 1 111 ? 22.909 -7.394 -35.491 1.00 47.41 111 LYS A N 1
ATOM 876 C CA . LYS A 1 111 ? 22.051 -8.127 -36.445 1.00 47.41 111 LYS A CA 1
ATOM 877 C C . LYS A 1 111 ? 21.695 -9.543 -35.971 1.00 47.41 111 LYS A C 1
ATOM 879 O O . LYS A 1 111 ? 22.502 -10.464 -36.100 1.00 47.41 111 LYS A O 1
ATOM 884 N N . VAL A 1 112 ? 20.449 -9.749 -35.556 1.00 44.59 112 VAL A N 1
ATOM 885 C CA . VAL A 1 112 ? 19.902 -11.097 -35.379 1.00 44.59 112 VAL A CA 1
ATOM 886 C C . VAL A 1 112 ? 19.518 -11.618 -36.767 1.00 44.59 112 VAL A C 1
ATOM 888 O O . VAL A 1 112 ? 18.721 -10.998 -37.470 1.00 44.59 112 VAL A O 1
ATOM 891 N N . ARG A 1 113 ? 20.107 -12.736 -37.216 1.00 41.22 113 ARG A N 1
ATOM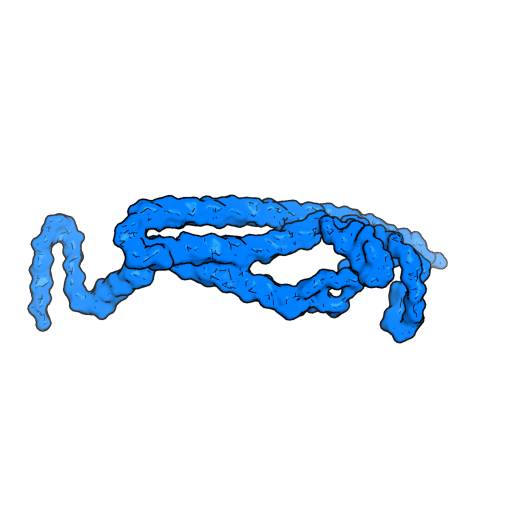 892 C CA . ARG A 1 113 ? 19.677 -13.420 -38.452 1.00 41.22 113 ARG A CA 1
ATOM 893 C C . ARG A 1 113 ? 18.296 -14.042 -38.218 1.00 41.22 113 ARG A C 1
ATOM 895 O O . ARG A 1 113 ? 18.205 -15.181 -37.774 1.00 41.22 113 ARG A O 1
ATOM 902 N N . GLY A 1 114 ? 17.236 -13.291 -38.498 1.00 44.69 114 GLY A N 1
ATOM 903 C CA . GLY A 1 114 ? 15.871 -13.813 -38.540 1.00 44.69 114 GLY A CA 1
ATOM 904 C C . GLY A 1 114 ? 15.611 -14.613 -39.820 1.00 44.69 114 GLY A C 1
ATOM 905 O O . GLY A 1 114 ? 16.084 -14.243 -40.895 1.00 44.69 114 GLY A O 1
ATOM 906 N N . VAL A 1 115 ? 14.860 -15.711 -39.700 1.00 44.34 115 VAL A N 1
ATOM 907 C CA . VAL A 1 115 ? 14.233 -16.409 -40.833 1.00 44.34 115 VAL A CA 1
ATOM 908 C C . VAL A 1 115 ? 12.983 -15.613 -41.223 1.00 44.34 115 VAL A C 1
ATOM 910 O O . VAL A 1 115 ? 12.191 -15.237 -40.364 1.00 44.34 115 VAL A O 1
ATOM 913 N N . THR A 1 116 ? 12.843 -15.317 -42.511 1.00 44.62 116 THR A N 1
ATOM 914 C CA . THR A 1 116 ? 11.962 -14.304 -43.125 1.00 44.62 116 THR A CA 1
ATOM 915 C C . THR A 1 116 ? 10.456 -14.571 -43.090 1.00 44.62 116 THR A C 1
ATOM 917 O O . THR A 1 116 ? 9.706 -13.835 -43.724 1.00 44.62 116 THR A O 1
ATOM 920 N N . ASP A 1 117 ? 9.975 -15.573 -42.360 1.00 44.75 117 ASP A N 1
ATOM 921 C CA . ASP A 1 117 ? 8.634 -16.112 -42.624 1.00 44.75 117 ASP A CA 1
ATOM 922 C C . ASP A 1 117 ? 7.556 -15.672 -41.613 1.00 44.75 117 ASP A C 1
ATOM 924 O O . ASP A 1 117 ? 6.481 -16.264 -41.582 1.00 44.75 117 ASP A O 1
ATOM 928 N N . GLY A 1 118 ? 7.800 -14.637 -40.790 1.00 43.84 118 GLY A N 1
ATOM 929 C CA . GLY A 1 118 ? 6.865 -14.288 -39.702 1.00 43.84 118 GLY A CA 1
ATOM 930 C C . GLY A 1 118 ? 6.575 -12.814 -39.401 1.00 43.84 118 GLY A C 1
ATOM 931 O O . GLY A 1 118 ? 5.467 -12.525 -38.963 1.00 43.84 118 GLY A O 1
ATOM 932 N N . CYS A 1 119 ? 7.496 -11.875 -39.645 1.00 36.25 119 CYS A N 1
ATOM 933 C CA . CYS A 1 119 ? 7.270 -10.449 -39.359 1.00 36.25 119 CYS A CA 1
ATOM 934 C C . CYS A 1 119 ? 7.730 -9.581 -40.545 1.00 36.25 119 CYS A C 1
ATOM 936 O O . CYS A 1 119 ? 8.903 -9.658 -40.913 1.00 36.25 119 CYS A O 1
ATOM 938 N N . PRO A 1 120 ? 6.858 -8.746 -41.142 1.00 43.12 120 PRO A N 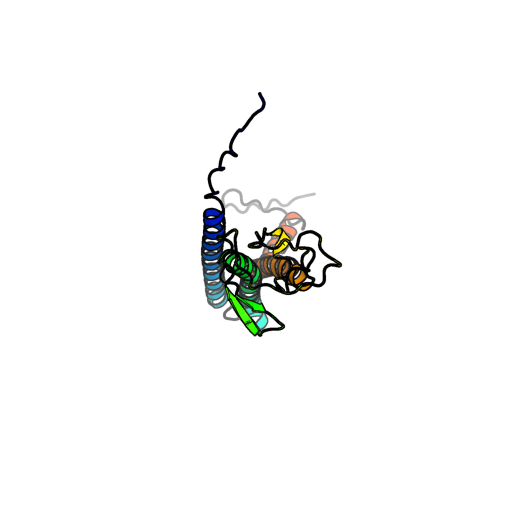1
ATOM 939 C CA . PRO A 1 120 ? 7.212 -7.917 -42.298 1.00 43.12 120 PRO A CA 1
ATOM 940 C C . PRO A 1 120 ? 8.134 -6.726 -41.975 1.00 43.12 120 PRO A C 1
ATOM 942 O O . PRO A 1 120 ? 8.682 -6.136 -42.902 1.00 43.12 120 PRO A O 1
ATOM 945 N N . ASP A 1 121 ? 8.385 -6.424 -40.695 1.00 42.56 121 ASP A N 1
ATOM 946 C CA . ASP A 1 121 ? 9.182 -5.260 -40.272 1.00 42.56 121 ASP A CA 1
ATOM 947 C C . ASP A 1 121 ? 10.620 -5.587 -39.826 1.00 42.56 121 ASP A C 1
ATOM 949 O O . ASP A 1 121 ? 11.269 -4.794 -39.143 1.00 42.56 121 ASP A O 1
ATOM 953 N N . VAL A 1 122 ? 11.190 -6.722 -40.252 1.00 43.94 122 VAL A N 1
ATOM 954 C CA . VAL A 1 122 ? 12.636 -6.982 -40.082 1.00 43.94 122 VAL A CA 1
ATOM 955 C C . VAL A 1 122 ? 13.422 -6.285 -41.204 1.00 43.94 122 VAL A C 1
ATOM 957 O O . VAL A 1 122 ? 14.062 -6.906 -42.052 1.00 43.94 122 VAL A O 1
ATOM 960 N N . GLY A 1 123 ? 13.311 -4.957 -41.249 1.00 38.97 123 GLY A N 1
ATOM 961 C CA . GLY A 1 123 ? 14.035 -4.092 -42.175 1.00 38.97 123 GLY A CA 1
ATOM 962 C C . GLY A 1 123 ? 15.505 -3.949 -41.779 1.00 38.97 123 GLY A C 1
ATOM 963 O O . GLY A 1 123 ? 15.846 -3.757 -40.615 1.00 38.97 123 GLY A O 1
ATOM 964 N N . VAL A 1 124 ? 16.399 -4.035 -42.765 1.00 42.47 124 VAL A N 1
ATOM 965 C CA . VAL A 1 124 ? 17.846 -3.861 -42.590 1.00 42.47 124 VAL A CA 1
ATOM 966 C C . VAL A 1 124 ? 18.152 -2.378 -42.332 1.00 42.47 124 VAL A C 1
ATOM 968 O O . VAL A 1 124 ? 18.331 -1.598 -43.263 1.00 42.47 124 VAL A O 1
ATOM 971 N N . GLY A 1 125 ? 18.204 -1.997 -41.060 1.00 42.88 125 GLY A N 1
ATOM 972 C CA . GLY A 1 125 ? 18.539 -0.665 -40.546 1.00 42.88 125 GLY A CA 1
ATOM 973 C C . GLY A 1 125 ? 18.513 -0.683 -39.011 1.00 42.88 125 GLY A C 1
ATOM 974 O O . GLY A 1 125 ? 18.150 -1.717 -38.447 1.00 42.88 125 GLY A O 1
ATOM 975 N N . PRO A 1 126 ? 18.912 0.396 -38.309 1.00 42.41 126 PRO A N 1
ATOM 976 C CA . PRO A 1 126 ? 18.683 0.481 -36.868 1.00 42.41 126 PRO A CA 1
ATOM 977 C C . PRO A 1 126 ? 17.183 0.298 -36.623 1.00 42.41 126 PRO A C 1
ATOM 979 O O . PRO A 1 126 ? 16.371 1.050 -37.166 1.00 42.41 126 PRO A O 1
ATOM 982 N N . LEU A 1 127 ? 16.810 -0.749 -35.885 1.00 43.06 127 LEU A N 1
ATOM 983 C CA . LEU A 1 127 ? 15.412 -0.994 -35.566 1.00 43.06 127 LEU A CA 1
ATOM 984 C C . LEU A 1 127 ? 14.986 0.134 -34.623 1.00 43.06 127 LEU A C 1
ATOM 986 O O . LEU A 1 127 ? 15.470 0.226 -33.494 1.00 43.06 127 LEU A O 1
ATOM 990 N N . PHE A 1 128 ? 14.114 1.019 -35.102 1.00 40.69 128 PHE A N 1
ATOM 991 C CA . PHE A 1 128 ? 13.394 1.937 -34.231 1.00 40.69 128 PHE A CA 1
ATOM 992 C C . PHE A 1 128 ? 12.439 1.078 -33.430 1.00 40.69 128 PHE A C 1
ATOM 994 O O . PHE A 1 128 ? 11.358 0.705 -33.887 1.00 40.69 128 PHE A O 1
ATOM 1001 N N . VAL A 1 129 ? 12.885 0.667 -32.260 1.00 44.72 129 VAL A N 1
ATOM 1002 C CA . VAL A 1 129 ? 12.020 -0.075 -31.376 1.00 44.72 129 VAL A CA 1
ATOM 1003 C C . VAL A 1 129 ? 11.136 0.960 -30.702 1.00 44.72 129 VAL A C 1
ATOM 1005 O O . VAL A 1 129 ? 11.524 1.696 -29.802 1.00 44.72 129 VAL A O 1
ATOM 1008 N N . THR A 1 130 ? 9.938 1.063 -31.242 1.00 45.22 130 THR A N 1
ATOM 1009 C CA . THR A 1 130 ? 8.797 1.666 -30.575 1.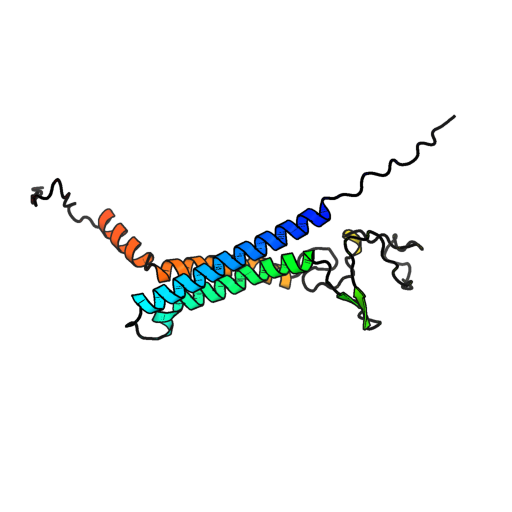00 45.22 130 THR A CA 1
ATOM 1010 C C . THR A 1 130 ? 8.433 0.805 -29.358 1.00 45.22 130 THR A C 1
ATOM 1012 O O . THR A 1 130 ? 8.791 -0.375 -29.315 1.00 45.22 130 THR A O 1
ATOM 1015 N N . GLU A 1 131 ? 7.711 1.347 -28.369 1.00 45.78 131 GLU A N 1
ATOM 1016 C CA . GLU A 1 131 ? 7.179 0.546 -27.242 1.00 45.78 131 GLU A CA 1
ATOM 1017 C C . GLU A 1 131 ? 6.457 -0.727 -27.727 1.00 45.78 131 GLU A C 1
ATOM 1019 O O . GLU A 1 131 ? 6.531 -1.771 -27.087 1.00 45.78 131 GLU A O 1
ATOM 1024 N N . GLU A 1 132 ? 5.844 -0.661 -28.911 1.00 40.91 132 GLU A N 1
ATOM 1025 C CA . GLU A 1 132 ? 5.151 -1.763 -29.583 1.00 40.91 132 GLU A CA 1
ATOM 1026 C C . GLU A 1 132 ? 6.090 -2.888 -30.062 1.00 40.91 132 GLU A C 1
ATOM 1028 O O . GLU A 1 132 ? 5.682 -4.041 -30.122 1.00 40.91 132 GLU A O 1
ATOM 1033 N N . ASN A 1 133 ? 7.360 -2.594 -30.359 1.00 41.03 133 ASN A N 1
ATOM 1034 C CA . ASN A 1 133 ? 8.354 -3.563 -30.843 1.00 41.03 133 ASN A CA 1
ATOM 1035 C C . ASN A 1 133 ? 9.291 -4.080 -29.735 1.00 41.03 133 ASN A C 1
ATOM 1037 O O . ASN A 1 133 ? 10.090 -4.989 -29.970 1.00 41.03 133 ASN A O 1
ATOM 1041 N N . ALA A 1 134 ? 9.201 -3.536 -28.517 1.00 46.81 134 ALA A N 1
ATOM 1042 C CA . ALA A 1 134 ? 9.949 -4.017 -27.352 1.00 46.81 134 ALA A CA 1
ATOM 1043 C C . ALA A 1 134 ? 9.385 -5.335 -26.775 1.00 46.81 134 ALA A C 1
ATOM 1045 O O . ALA A 1 134 ? 9.914 -5.844 -25.793 1.00 46.81 134 ALA A O 1
ATOM 1046 N N . LEU A 1 135 ? 8.369 -5.932 -27.412 1.00 44.75 135 LEU A N 1
ATOM 1047 C CA . LEU A 1 135 ? 7.686 -7.182 -27.031 1.00 44.75 135 LEU A CA 1
ATOM 1048 C C . LEU A 1 135 ? 8.581 -8.444 -26.959 1.00 44.75 135 LEU A C 1
ATOM 1050 O O . LEU A 1 135 ? 8.099 -9.515 -26.598 1.00 44.75 135 LEU A O 1
ATOM 1054 N N . GLY A 1 136 ? 9.879 -8.346 -27.272 1.00 40.03 136 GLY A N 1
ATOM 1055 C CA . GLY A 1 136 ? 10.876 -9.408 -27.047 1.00 40.03 136 GLY A CA 1
ATOM 1056 C C . GLY A 1 136 ? 11.581 -9.347 -25.683 1.00 40.03 136 GLY A C 1
ATOM 1057 O O . GLY A 1 136 ? 12.390 -10.214 -25.355 1.00 40.03 136 GLY A O 1
ATOM 1058 N N . VAL A 1 137 ? 11.306 -8.309 -24.896 1.00 46.72 137 VAL A N 1
ATOM 1059 C CA . VAL A 1 137 ? 11.689 -8.181 -23.490 1.00 46.72 137 VAL A CA 1
ATOM 1060 C C . VAL A 1 137 ? 10.819 -9.143 -22.688 1.00 46.72 137 VAL A C 1
ATOM 1062 O O . VAL A 1 137 ? 9.649 -8.858 -22.448 1.00 46.72 137 VAL A O 1
ATOM 1065 N N . ASP A 1 138 ? 11.392 -10.268 -22.254 1.00 47.78 138 ASP A N 1
ATOM 1066 C CA . ASP A 1 138 ? 10.734 -11.202 -21.333 1.00 47.78 138 ASP A CA 1
ATOM 1067 C C . ASP A 1 138 ? 10.667 -10.566 -19.935 1.00 47.78 138 ASP A C 1
ATOM 1069 O O . ASP A 1 138 ? 11.410 -10.883 -19.005 1.00 47.78 138 ASP A O 1
ATOM 1073 N N . ALA A 1 139 ? 9.828 -9.542 -19.811 1.00 58.28 139 ALA A N 1
ATOM 1074 C CA . ALA A 1 139 ? 9.371 -9.069 -18.530 1.00 58.28 139 ALA A CA 1
ATOM 1075 C C . ALA A 1 139 ? 8.337 -10.105 -18.082 1.00 58.28 139 ALA A C 1
ATOM 1077 O O . ALA A 1 139 ? 7.260 -10.144 -18.672 1.00 58.28 139 ALA A O 1
ATOM 1078 N N . PRO A 1 140 ? 8.569 -10.884 -17.008 1.00 62.25 140 PRO A N 1
ATOM 1079 C CA . PRO A 1 140 ? 7.661 -11.958 -16.580 1.00 62.25 140 PRO A CA 1
ATOM 1080 C C . PRO A 1 140 ? 6.241 -11.475 -16.224 1.00 62.25 140 PRO A C 1
ATOM 1082 O O . PRO A 1 140 ? 5.379 -12.266 -15.836 1.00 62.25 140 PRO A O 1
ATOM 1085 N N . MET A 1 141 ? 5.989 -10.167 -16.321 1.00 66.75 141 MET A N 1
ATOM 1086 C CA . MET A 1 141 ? 4.705 -9.528 -16.103 1.00 66.75 141 MET A CA 1
ATOM 1087 C C . MET A 1 141 ? 3.929 -9.154 -17.370 1.00 66.75 141 MET A C 1
ATOM 1089 O O . MET A 1 141 ? 2.744 -8.864 -17.251 1.00 66.75 141 MET A O 1
ATOM 1093 N N . TYR A 1 142 ? 4.544 -9.124 -18.545 1.00 68.06 142 TYR A N 1
ATOM 1094 C CA . TYR A 1 142 ? 3.827 -8.869 -19.789 1.00 68.06 142 TYR A CA 1
ATOM 1095 C C . TYR A 1 142 ? 3.939 -10.102 -20.664 1.00 68.06 142 TYR A C 1
ATOM 1097 O O . TYR A 1 142 ? 4.989 -10.730 -20.754 1.00 68.06 142 TYR A O 1
ATOM 1105 N N . ASN A 1 143 ? 2.824 -10.478 -21.263 1.00 72.06 143 ASN A N 1
ATOM 1106 C CA . ASN A 1 143 ? 2.839 -11.458 -22.325 1.00 72.06 143 ASN A CA 1
ATOM 1107 C C . ASN A 1 143 ? 3.441 -10.806 -23.590 1.00 72.06 143 ASN A C 1
ATOM 1109 O O . ASN A 1 143 ? 3.439 -9.577 -23.712 1.00 72.06 143 ASN A O 1
ATOM 1113 N N . PRO A 1 144 ? 3.903 -11.605 -24.567 1.00 64.31 144 PRO A N 1
ATOM 1114 C CA . PRO A 1 144 ? 4.441 -11.096 -25.834 1.00 64.31 144 PRO A CA 1
ATOM 1115 C C . PRO A 1 144 ? 3.443 -10.292 -26.682 1.00 64.31 144 PRO A C 1
ATOM 1117 O O . PRO A 1 144 ? 3.824 -9.736 -27.702 1.00 64.31 144 PRO A O 1
ATOM 1120 N N . ASP A 1 145 ? 2.165 -10.258 -26.302 1.00 66.25 145 ASP A N 1
ATOM 1121 C CA . ASP A 1 145 ? 1.100 -9.468 -26.930 1.00 66.25 145 ASP A CA 1
ATOM 1122 C C . ASP A 1 145 ? 0.871 -8.108 -26.234 1.00 66.25 145 ASP A C 1
ATOM 1124 O O . ASP A 1 145 ? -0.041 -7.370 -26.602 1.00 66.25 145 ASP A O 1
ATOM 1128 N N . GLY A 1 146 ? 1.662 -7.784 -25.203 1.00 64.12 146 GLY A N 1
ATOM 1129 C CA . GLY A 1 146 ? 1.519 -6.572 -24.391 1.00 64.12 146 GLY A CA 1
ATOM 1130 C C . GLY A 1 146 ? 0.436 -6.659 -23.310 1.00 64.12 146 GLY A C 1
ATOM 1131 O O . GLY A 1 146 ? 0.275 -5.723 -22.525 1.00 64.12 146 GLY A O 1
ATOM 1132 N N . SER A 1 147 ? -0.297 -7.773 -23.214 1.00 73.88 147 SER A N 1
ATOM 1133 C CA . SER A 1 147 ? -1.250 -8.000 -22.126 1.00 73.88 147 SER A CA 1
ATOM 1134 C C . SER A 1 147 ? -0.533 -8.322 -20.810 1.00 73.88 147 SER A C 1
ATOM 1136 O O . SER A 1 147 ? 0.618 -8.761 -20.788 1.00 73.88 147 SER A O 1
ATOM 1138 N N . TYR A 1 148 ? -1.204 -8.107 -19.676 1.00 71.69 148 TYR A N 1
ATOM 1139 C CA . TYR A 1 148 ? -0.655 -8.488 -18.375 1.00 71.69 148 TYR A CA 1
ATOM 1140 C C . TYR A 1 148 ? -0.537 -10.013 -18.271 1.00 71.69 148 TYR A C 1
ATOM 1142 O O . TYR A 1 148 ? -1.519 -10.741 -18.431 1.00 71.69 148 TYR A O 1
ATOM 1150 N N . SER A 1 149 ? 0.650 -10.500 -17.919 1.00 80.88 149 SER A N 1
ATOM 1151 C CA . SER A 1 149 ? 0.842 -11.891 -17.532 1.00 80.88 149 SER A CA 1
ATOM 1152 C C . SER A 1 149 ? 0.023 -12.200 -16.280 1.00 80.88 149 SER A C 1
ATOM 1154 O O . SER A 1 149 ? -0.320 -11.321 -15.478 1.00 80.88 149 SER A O 1
ATOM 1156 N N . VAL A 1 150 ? -0.247 -13.486 -16.069 1.00 82.38 150 VAL A N 1
ATOM 1157 C CA . VAL A 1 150 ? -0.955 -13.979 -14.883 1.00 82.38 150 VAL A CA 1
ATOM 1158 C C . VAL A 1 150 ? -0.300 -13.474 -13.590 1.00 82.38 150 VAL A C 1
ATOM 1160 O O . VAL A 1 150 ? -1.009 -13.096 -12.659 1.00 82.38 150 VAL A O 1
ATOM 1163 N N . TYR A 1 151 ? 1.034 -13.391 -13.541 1.00 80.12 151 TYR A N 1
ATOM 1164 C CA . TYR A 1 151 ? 1.765 -12.871 -12.381 1.00 80.12 151 TYR A CA 1
ATOM 1165 C C . TYR A 1 151 ? 1.548 -11.372 -12.173 1.00 80.12 151 TYR A C 1
ATOM 1167 O O . TYR A 1 151 ? 1.480 -10.925 -11.030 1.00 80.12 151 TYR A O 1
ATOM 1175 N N . GLY A 1 152 ? 1.402 -10.605 -13.255 1.00 78.06 152 GLY A N 1
ATOM 1176 C CA . GLY A 1 152 ? 1.062 -9.186 -13.192 1.00 78.06 152 GLY A CA 1
ATOM 1177 C C . GLY A 1 152 ? -0.309 -8.931 -12.628 1.00 78.06 152 GLY A C 1
ATOM 1178 O O . GLY A 1 152 ? -0.453 -8.197 -11.661 1.00 78.06 152 GLY A O 1
ATOM 1179 N N . ILE A 1 153 ? -1.311 -9.609 -13.176 1.00 83.62 153 ILE A N 1
ATOM 1180 C CA . ILE A 1 153 ? -2.690 -9.494 -12.700 1.00 83.62 153 ILE A CA 1
ATOM 1181 C C . ILE A 1 153 ? -2.769 -9.891 -11.221 1.00 83.62 153 ILE A C 1
ATOM 1183 O O . ILE A 1 153 ? -3.383 -9.184 -10.421 1.00 83.62 153 ILE A O 1
ATOM 1187 N N . TRP A 1 154 ? -2.111 -10.988 -10.835 1.00 84.75 154 TRP A N 1
ATOM 1188 C CA . TRP A 1 154 ? -2.081 -11.430 -9.442 1.00 84.75 154 TRP A CA 1
ATOM 1189 C C . TRP A 1 154 ? -1.396 -10.434 -8.512 1.00 84.75 154 TRP A C 1
ATOM 1191 O O . TRP A 1 154 ? -1.952 -10.092 -7.470 1.00 84.75 154 TRP A O 1
ATOM 1201 N N . LEU A 1 155 ? -0.211 -9.948 -8.870 1.00 81.31 155 LEU A N 1
ATOM 1202 C CA . LEU A 1 155 ? 0.515 -8.996 -8.037 1.00 81.31 155 LEU A CA 1
ATOM 1203 C C . LEU A 1 155 ? -0.242 -7.663 -7.943 1.00 81.31 155 LEU A C 1
ATOM 1205 O O . LEU A 1 155 ? -0.502 -7.183 -6.846 1.00 81.31 155 LEU A O 1
ATOM 1209 N N . THR A 1 156 ? -0.650 -7.098 -9.074 1.00 81.06 156 THR A N 1
ATOM 1210 C CA . THR A 1 156 ? -1.198 -5.739 -9.155 1.00 81.06 156 THR A CA 1
ATOM 1211 C C . THR A 1 156 ? -2.632 -5.658 -8.650 1.00 81.06 156 THR A C 1
ATOM 1213 O O . THR A 1 156 ? -2.970 -4.741 -7.909 1.00 81.06 156 THR A O 1
ATOM 1216 N N . LEU A 1 157 ? -3.502 -6.614 -8.991 1.00 83.38 157 LEU A N 1
ATOM 1217 C CA . LEU A 1 157 ? -4.873 -6.581 -8.480 1.00 83.38 157 LEU A CA 1
ATOM 1218 C C . LEU A 1 157 ? -4.941 -7.178 -7.081 1.00 83.38 157 LEU A C 1
ATOM 1220 O O . LEU A 1 157 ? -5.389 -6.516 -6.146 1.00 83.38 157 LEU A O 1
ATOM 1224 N N . PHE A 1 158 ? -4.497 -8.417 -6.893 1.00 87.31 158 PHE A N 1
ATOM 1225 C CA . PHE A 1 158 ? -4.743 -9.064 -5.610 1.00 87.31 158 PHE A CA 1
ATOM 1226 C C . PHE A 1 158 ? -3.874 -8.491 -4.497 1.00 87.31 158 PHE A C 1
ATOM 1228 O O . PHE A 1 158 ? -4.416 -8.242 -3.424 1.00 87.31 158 PHE A O 1
ATOM 1235 N N . ALA A 1 159 ? -2.578 -8.229 -4.709 1.00 87.31 159 ALA A N 1
ATOM 1236 C CA . ALA A 1 159 ? -1.739 -7.724 -3.618 1.00 87.31 159 ALA A CA 1
ATOM 1237 C C . ALA A 1 159 ? -2.116 -6.291 -3.214 1.00 87.31 159 ALA A C 1
ATOM 1239 O O . ALA A 1 159 ? -2.196 -6.003 -2.018 1.00 87.31 159 ALA A O 1
ATOM 1240 N N . THR A 1 160 ? -2.432 -5.421 -4.177 1.00 89.69 160 THR A N 1
ATOM 1241 C CA . THR A 1 160 ? -2.816 -4.029 -3.898 1.00 89.69 160 THR A CA 1
ATOM 1242 C C . THR A 1 160 ? -4.185 -3.945 -3.227 1.00 89.69 160 THR A C 1
ATOM 1244 O O . THR A 1 160 ? -4.311 -3.343 -2.158 1.00 89.69 160 THR A O 1
ATOM 1247 N N . TRP A 1 161 ? -5.213 -4.599 -3.781 1.00 92.44 161 TRP A N 1
ATOM 1248 C CA . TRP A 1 161 ? -6.552 -4.583 -3.180 1.00 92.44 161 TRP A CA 1
ATOM 1249 C C . TRP A 1 161 ? -6.585 -5.308 -1.834 1.00 92.44 161 TRP A C 1
ATOM 1251 O O . TRP A 1 161 ? -7.171 -4.791 -0.880 1.00 92.44 161 TRP A O 1
ATOM 1261 N N . ALA A 1 162 ? -5.912 -6.459 -1.709 1.00 92.69 162 ALA A N 1
ATOM 1262 C CA . ALA A 1 162 ? -5.782 -7.129 -0.418 1.00 92.69 162 ALA A CA 1
ATOM 1263 C C . ALA A 1 162 ? -5.013 -6.258 0.580 1.00 92.69 162 ALA A C 1
ATOM 1265 O O . ALA A 1 162 ? -5.418 -6.182 1.736 1.00 92.69 162 ALA A O 1
ATOM 1266 N N . GLY A 1 163 ? -3.964 -5.555 0.145 1.00 93.88 163 GLY A N 1
ATOM 1267 C CA . GLY A 1 163 ? -3.218 -4.602 0.963 1.00 93.88 163 GLY A CA 1
ATOM 1268 C C . GLY A 1 163 ? -4.111 -3.491 1.513 1.00 93.88 163 GLY A C 1
ATOM 1269 O O . GLY A 1 163 ? -4.151 -3.282 2.725 1.00 93.88 163 GLY A O 1
ATOM 1270 N N . PHE A 1 164 ? -4.912 -2.840 0.665 1.00 94.06 164 PHE A N 1
ATOM 1271 C CA . PHE A 1 164 ? -5.867 -1.821 1.112 1.00 94.06 164 PHE A CA 1
ATOM 1272 C C . PHE A 1 164 ? -6.901 -2.378 2.095 1.00 94.06 164 PHE A C 1
ATOM 1274 O O . PHE A 1 164 ? -7.107 -1.794 3.161 1.00 94.06 164 PHE A O 1
ATOM 1281 N N . ILE A 1 165 ? -7.514 -3.526 1.791 1.00 95.88 165 ILE A N 1
ATOM 1282 C CA . ILE A 1 165 ? -8.493 -4.169 2.682 1.00 95.88 165 ILE A CA 1
ATOM 1283 C C . ILE A 1 165 ? -7.849 -4.501 4.033 1.00 95.88 165 ILE A C 1
ATOM 1285 O O . ILE A 1 165 ? -8.411 -4.188 5.085 1.00 95.88 165 ILE A O 1
ATOM 1289 N N . LEU A 1 166 ? -6.649 -5.081 4.024 1.00 95.56 166 LEU A N 1
ATOM 1290 C CA . LEU A 1 166 ? -5.910 -5.445 5.230 1.00 95.56 166 LEU A CA 1
ATOM 1291 C C . LEU A 1 166 ? -5.527 -4.202 6.051 1.00 95.56 166 LEU A C 1
ATOM 1293 O O . LEU A 1 166 ? -5.577 -4.244 7.282 1.00 95.56 166 LEU A O 1
ATOM 1297 N N . MET A 1 167 ? -5.222 -3.080 5.392 1.00 96.31 167 MET A N 1
ATOM 1298 C CA . MET A 1 167 ? -4.980 -1.796 6.052 1.00 96.31 167 MET A CA 1
ATOM 1299 C C . MET A 1 167 ? -6.235 -1.292 6.769 1.00 96.31 167 MET A C 1
ATOM 1301 O O . MET A 1 167 ? -6.166 -0.964 7.956 1.00 96.31 167 MET A O 1
ATOM 1305 N N . PHE A 1 168 ? -7.393 -1.291 6.099 1.00 95.94 168 PHE A N 1
ATOM 1306 C CA . PHE A 1 168 ? -8.669 -0.906 6.714 1.00 95.94 168 PHE A CA 1
ATOM 1307 C C . PHE A 1 168 ? -9.026 -1.807 7.897 1.00 95.94 168 PHE A C 1
ATOM 1309 O O . PHE A 1 168 ? -9.379 -1.305 8.967 1.00 95.94 168 PHE A O 1
ATOM 1316 N N . VAL A 1 169 ? -8.877 -3.125 7.744 1.00 96.06 169 VAL A N 1
ATOM 1317 C CA . VAL A 1 169 ? -9.102 -4.095 8.826 1.00 96.06 169 VAL A CA 1
ATOM 1318 C C . VAL A 1 169 ? -8.144 -3.841 9.992 1.00 96.06 169 VAL A C 1
ATOM 1320 O O . VAL A 1 169 ? -8.577 -3.818 11.144 1.00 96.06 169 VAL A O 1
ATOM 1323 N N . GLY A 1 170 ? -6.863 -3.583 9.718 1.00 95.44 170 GLY A N 1
ATOM 1324 C CA . GLY A 1 170 ? -5.858 -3.261 10.732 1.00 95.44 170 GLY A CA 1
ATOM 1325 C C . GLY A 1 170 ? -6.197 -1.996 11.524 1.00 95.44 170 GLY A C 1
ATOM 1326 O O . GLY A 1 170 ? -6.144 -2.010 12.757 1.00 95.44 170 GLY A O 1
ATOM 1327 N N . ILE A 1 171 ? -6.618 -0.924 10.844 1.00 95.19 171 ILE A N 1
ATOM 1328 C CA . ILE A 1 171 ? -7.023 0.347 11.470 1.00 95.19 171 ILE A CA 1
ATOM 1329 C C . ILE A 1 171 ? -8.324 0.184 12.269 1.00 95.19 171 ILE A C 1
ATOM 1331 O O . ILE A 1 171 ? -8.406 0.638 13.416 1.00 95.19 171 ILE A O 1
ATOM 1335 N N . ALA A 1 172 ? -9.336 -0.482 11.707 1.00 95.88 172 ALA A N 1
ATOM 1336 C CA . ALA A 1 172 ? -10.607 -0.741 12.386 1.00 95.88 172 ALA A CA 1
ATOM 1337 C C . ALA A 1 172 ? -10.402 -1.597 13.643 1.00 95.88 172 ALA A C 1
ATOM 1339 O O . ALA A 1 172 ? -10.983 -1.321 14.696 1.00 95.88 172 ALA A O 1
ATOM 1340 N N . TRP A 1 173 ? -9.521 -2.596 13.564 1.00 94.56 173 TRP A N 1
ATOM 1341 C CA . TRP A 1 173 ? -9.145 -3.407 14.714 1.00 94.56 173 TRP A CA 1
ATOM 1342 C C . TRP A 1 173 ? -8.379 -2.581 15.750 1.00 94.56 173 TRP A C 1
ATOM 1344 O O . TRP A 1 173 ? -8.718 -2.627 16.930 1.00 94.56 173 TRP A O 1
ATOM 1354 N N . TYR A 1 174 ? -7.395 -1.780 15.337 1.00 94.62 174 TYR A N 1
ATOM 1355 C CA . TYR A 1 174 ? -6.621 -0.922 16.241 1.00 94.62 174 TYR A CA 1
ATOM 1356 C C . TYR A 1 174 ? -7.499 0.077 17.016 1.00 94.62 174 TYR A C 1
ATOM 1358 O O . TYR A 1 174 ? -7.283 0.304 18.208 1.00 94.62 174 TYR A O 1
ATOM 1366 N N . THR A 1 175 ? -8.499 0.658 16.352 1.00 94.12 175 THR A N 1
ATOM 1367 C CA . THR A 1 175 ? -9.410 1.663 16.927 1.00 94.12 175 THR A CA 1
ATOM 1368 C C . THR A 1 175 ? -10.583 1.070 17.712 1.00 94.12 175 THR A C 1
ATOM 1370 O O . THR A 1 175 ? -11.365 1.829 18.293 1.00 94.12 175 THR A O 1
ATOM 1373 N N . ASP A 1 176 ? -10.700 -0.263 17.741 1.00 93.44 176 ASP A N 1
ATOM 1374 C CA . ASP A 1 176 ? -11.861 -0.995 18.257 1.00 93.44 176 ASP A CA 1
ATOM 1375 C C . ASP A 1 176 ? -13.188 -0.494 17.644 1.00 93.44 176 ASP A C 1
ATOM 1377 O O . ASP A 1 176 ? -14.240 -0.506 18.289 1.00 93.44 176 ASP A O 1
ATOM 1381 N N . LEU A 1 177 ? -13.140 -0.069 16.371 1.00 93.56 177 LEU A N 1
ATOM 1382 C CA . LEU A 1 177 ? -14.268 0.495 15.623 1.00 93.56 177 LEU A CA 1
ATOM 1383 C C . LEU A 1 177 ? -15.508 -0.417 15.632 1.00 93.56 177 LEU A C 1
ATOM 1385 O O . LEU A 1 177 ? -16.592 0.094 15.911 1.00 93.56 177 LEU A O 1
ATOM 1389 N N . PRO A 1 178 ? -15.396 -1.751 15.429 1.00 91.19 178 PRO A N 1
ATOM 1390 C CA . PRO A 1 178 ? -16.570 -2.623 15.422 1.00 91.19 178 PRO A CA 1
ATOM 1391 C C . PRO A 1 178 ? -17.332 -2.606 16.751 1.00 91.19 178 PRO A C 1
ATOM 1393 O O . PRO A 1 178 ? -18.556 -2.688 16.764 1.00 91.19 178 PRO A O 1
ATOM 1396 N N . ARG A 1 179 ? -16.621 -2.461 17.880 1.00 91.50 179 ARG A N 1
ATOM 1397 C CA . ARG A 1 179 ? -17.253 -2.380 19.205 1.00 91.50 179 ARG A CA 1
ATOM 1398 C C . ARG A 1 179 ? -17.997 -1.064 19.383 1.00 91.50 179 ARG A C 1
ATOM 1400 O O . ARG A 1 179 ? -19.112 -1.081 19.888 1.00 91.50 179 ARG A O 1
ATOM 1407 N N . LYS A 1 180 ? -17.404 0.044 18.935 1.00 93.00 180 LYS A N 1
ATOM 1408 C CA . LYS A 1 180 ? -18.032 1.371 18.994 1.00 93.00 180 LYS A CA 1
ATOM 1409 C C . LYS A 1 180 ? -19.277 1.447 18.113 1.00 93.00 180 LYS A C 1
ATOM 1411 O O . LYS A 1 180 ? -20.311 1.906 18.579 1.00 93.00 180 LYS A O 1
ATOM 1416 N N . ILE A 1 181 ? -19.205 0.919 16.889 1.00 93.19 181 ILE A N 1
ATOM 1417 C CA . ILE A 1 181 ? -20.360 0.839 15.984 1.00 93.19 181 ILE A CA 1
ATOM 1418 C C . ILE A 1 181 ? -21.456 -0.028 16.606 1.00 93.19 181 ILE A C 1
ATOM 1420 O O . ILE A 1 181 ? -22.608 0.382 16.640 1.00 93.19 181 ILE A O 1
ATOM 1424 N N . ALA A 1 182 ? -21.112 -1.192 17.167 1.00 91.62 182 ALA A N 1
ATOM 1425 C CA . ALA A 1 182 ? -22.095 -2.046 17.830 1.00 91.62 182 ALA A CA 1
ATOM 1426 C C . ALA A 1 182 ? -22.756 -1.367 19.046 1.00 91.62 182 ALA A C 1
ATOM 1428 O O . ALA A 1 182 ? -23.942 -1.582 19.281 1.00 91.62 182 ALA A O 1
ATOM 1429 N N . GLN A 1 183 ? -22.017 -0.553 19.809 1.00 91.94 183 GLN A N 1
ATOM 1430 C CA . GLN A 1 183 ? -22.567 0.243 20.913 1.00 91.94 183 GLN A CA 1
ATOM 1431 C C . GLN A 1 183 ? -23.538 1.312 20.400 1.00 91.94 183 GLN A C 1
ATOM 1433 O O . GLN A 1 183 ? -24.683 1.334 20.836 1.00 91.94 183 GLN A O 1
ATOM 1438 N N . GLN A 1 184 ? -23.136 2.103 19.403 1.00 92.00 184 GLN A N 1
ATOM 1439 C CA . GLN A 1 184 ? -23.993 3.134 18.806 1.00 92.00 184 GLN A CA 1
ATOM 1440 C C . GLN A 1 184 ? -25.239 2.545 18.133 1.00 92.00 184 GLN A C 1
ATOM 1442 O O . GLN A 1 184 ? -26.338 3.066 18.290 1.00 92.00 184 GLN A O 1
ATOM 1447 N N . CYS A 1 185 ? -25.114 1.416 17.429 1.00 90.00 185 CYS A N 1
ATOM 1448 C CA . CYS A 1 185 ? -26.271 0.724 16.866 1.00 90.00 185 CYS A CA 1
ATOM 1449 C C . CYS A 1 185 ? -27.238 0.251 17.959 1.00 90.00 185 CYS A C 1
ATOM 1451 O O . CYS A 1 185 ? -28.445 0.309 17.757 1.00 90.00 185 CYS A O 1
ATOM 1453 N N . ARG A 1 186 ? -26.743 -0.196 19.121 1.00 90.12 186 ARG A N 1
ATOM 1454 C CA . ARG A 1 186 ? -27.613 -0.558 20.251 1.00 90.12 186 ARG A CA 1
ATOM 1455 C C . ARG A 1 186 ? -28.296 0.656 20.873 1.00 90.12 186 ARG A C 1
ATOM 1457 O O . ARG A 1 186 ? -29.428 0.509 21.301 1.00 90.12 186 ARG A O 1
ATOM 1464 N N . GLU A 1 187 ? -27.651 1.817 20.900 1.00 89.31 187 GLU A N 1
ATOM 1465 C CA . GLU A 1 187 ? -28.263 3.068 21.376 1.00 89.31 187 GLU A CA 1
ATOM 1466 C C . GLU A 1 187 ? -29.355 3.579 20.425 1.00 89.31 187 GLU A C 1
ATOM 1468 O O . GLU A 1 187 ? -30.369 4.097 20.878 1.00 89.31 187 GLU A O 1
ATOM 1473 N N . ILE A 1 188 ? -29.168 3.413 19.112 1.00 89.06 188 ILE A N 1
ATOM 1474 C CA . ILE A 1 188 ? -30.122 3.878 18.092 1.00 89.06 188 ILE A CA 1
ATOM 1475 C C . ILE A 1 188 ? -31.292 2.899 17.916 1.00 89.06 188 ILE A C 1
ATOM 1477 O O . ILE A 1 188 ? -32.439 3.324 17.800 1.00 89.06 188 ILE A O 1
ATOM 1481 N N . PHE A 1 189 ? -31.013 1.592 17.855 1.00 88.12 189 PHE A N 1
ATOM 1482 C CA . PHE A 1 189 ? -32.010 0.564 17.524 1.00 88.12 189 PHE A CA 1
ATOM 1483 C C . PHE A 1 189 ? -32.505 -0.234 18.732 1.00 88.12 189 PHE A C 1
ATOM 1485 O O . PHE A 1 189 ? -33.581 -0.825 18.675 1.00 88.12 189 PHE A O 1
ATOM 1492 N N . GLY A 1 190 ? -31.737 -0.285 19.821 1.00 77.19 190 GLY A N 1
ATOM 1493 C CA . GLY A 1 190 ? -32.225 -0.807 21.090 1.00 77.19 190 GLY A CA 1
ATOM 1494 C C . GLY A 1 190 ? -33.010 0.299 21.776 1.00 77.19 190 GLY A C 1
ATOM 1495 O O . GLY A 1 190 ? -32.428 1.315 22.129 1.00 77.19 190 GLY A O 1
ATOM 1496 N N . SER A 1 191 ? -34.316 0.108 21.947 1.00 61.56 191 SER A N 1
ATOM 1497 C CA . SER A 1 191 ? -35.288 1.050 22.524 1.00 61.56 191 SER A CA 1
ATOM 1498 C C . SER A 1 191 ? -35.019 1.416 23.995 1.00 61.56 191 SER A C 1
ATOM 1500 O O . SER A 1 191 ? -35.883 1.254 24.851 1.00 61.56 191 SER A O 1
ATOM 1502 N N . SER A 1 192 ? -33.820 1.883 24.326 1.00 58.03 192 SER A N 1
ATOM 1503 C CA . SER A 1 192 ? -33.554 2.482 25.627 1.00 58.03 192 SER A CA 1
ATOM 1504 C C . SER A 1 192 ? -34.141 3.893 25.605 1.00 58.03 192 SER A C 1
ATOM 1506 O O . SER A 1 192 ? -33.872 4.629 24.651 1.00 58.03 192 SER A O 1
ATOM 1508 N N . PRO A 1 193 ? -34.956 4.287 26.599 1.00 57.75 193 PRO A N 1
ATOM 1509 C CA . PRO A 1 193 ? -35.472 5.645 26.676 1.00 57.75 193 PRO A CA 1
ATOM 1510 C C . PRO A 1 193 ? -34.292 6.616 26.656 1.00 57.75 193 PRO A C 1
ATOM 1512 O O . PRO A 1 193 ? -33.356 6.512 27.451 1.00 57.75 193 PRO A O 1
ATOM 1515 N N . VAL A 1 194 ? -34.313 7.525 25.684 1.00 58.88 194 VAL A N 1
ATOM 1516 C CA . VAL A 1 194 ? -33.284 8.544 25.501 1.00 58.88 194 VAL A CA 1
ATOM 1517 C C . VAL A 1 194 ? -33.292 9.439 26.739 1.00 58.88 194 VAL A C 1
ATOM 1519 O O . VAL A 1 194 ? -34.140 10.318 26.874 1.00 58.88 194 VAL A O 1
ATOM 1522 N N . HIS A 1 195 ? -32.340 9.239 27.650 1.00 54.91 195 HIS A N 1
ATOM 1523 C CA . HIS A 1 195 ? -32.058 10.219 28.693 1.00 54.91 195 HIS A CA 1
ATOM 1524 C C . HIS A 1 195 ? -31.335 11.403 28.048 1.00 54.91 195 HIS A C 1
ATOM 1526 O O . HIS A 1 195 ? -30.108 11.449 27.966 1.00 54.91 195 HIS A O 1
ATOM 1532 N N . VAL A 1 196 ? -32.112 12.363 27.544 1.00 53.56 196 VAL A N 1
ATOM 1533 C CA . VAL A 1 196 ? -31.584 13.654 27.101 1.00 53.56 196 VAL A CA 1
ATOM 1534 C C . VAL A 1 196 ? -31.108 14.401 28.345 1.00 53.56 196 VAL A C 1
ATOM 1536 O O . VAL A 1 196 ? -31.914 14.860 29.153 1.00 53.56 196 VAL A O 1
ATOM 1539 N N . ILE A 1 197 ? -29.792 14.534 28.511 1.00 54.69 197 ILE A N 1
ATOM 1540 C CA . ILE A 1 197 ? -29.225 15.431 29.521 1.00 54.69 197 ILE A CA 1
ATOM 1541 C C . ILE A 1 197 ? -29.366 16.857 28.986 1.00 54.69 197 ILE A C 1
ATOM 1543 O O . ILE A 1 197 ? -28.506 17.358 28.263 1.00 54.69 197 ILE A O 1
ATOM 1547 N N . VAL A 1 198 ? -30.471 17.513 29.335 1.00 53.34 198 VAL A N 1
ATOM 1548 C CA . VAL A 1 198 ? -30.628 18.960 29.173 1.00 53.34 198 VAL A CA 1
ATOM 1549 C C . VAL A 1 198 ? -30.072 19.621 30.437 1.00 53.34 198 VAL A C 1
ATOM 1551 O O . VAL A 1 198 ? -30.620 19.459 31.522 1.00 53.34 198 VAL A O 1
ATOM 1554 N N . ASN A 1 199 ? -28.967 20.360 30.309 1.00 47.00 199 ASN A N 1
ATOM 1555 C CA . ASN A 1 199 ? -28.454 21.277 31.340 1.00 47.00 199 ASN A CA 1
ATOM 1556 C C . ASN A 1 199 ? -28.163 20.682 32.734 1.00 47.00 199 ASN A C 1
ATOM 1558 O O . ASN A 1 199 ? -28.484 21.296 33.748 1.00 47.00 199 ASN A O 1
ATOM 1562 N N . GLY A 1 200 ? -27.524 19.511 32.819 1.00 54.06 200 GLY A N 1
ATOM 1563 C CA . GLY A 1 200 ? -26.952 19.028 34.088 1.00 54.06 200 GLY A CA 1
ATOM 1564 C C . GLY A 1 200 ? -27.958 18.704 35.204 1.00 54.06 200 GLY A C 1
ATOM 1565 O O . GLY A 1 200 ? -27.538 18.387 36.314 1.00 54.06 200 GLY A O 1
ATOM 1566 N N . HIS A 1 201 ? -29.262 18.728 34.921 1.00 47.16 201 HIS A N 1
ATOM 1567 C CA . HIS A 1 201 ? -30.307 18.280 35.834 1.00 47.16 201 HIS A CA 1
ATOM 1568 C C . HIS A 1 201 ? -30.860 16.936 35.359 1.00 47.16 201 HIS A C 1
ATOM 1570 O O . HIS A 1 201 ? -31.519 16.844 34.323 1.00 47.16 201 HIS A O 1
ATOM 1576 N N . TYR A 1 202 ? -30.589 15.882 36.132 1.00 44.75 202 TYR A N 1
ATOM 1577 C CA . TYR A 1 202 ? -31.226 14.581 35.949 1.00 44.75 202 TYR A CA 1
ATOM 1578 C C . TYR A 1 202 ? -32.732 14.738 36.168 1.00 44.75 202 TYR A C 1
ATOM 1580 O O . TYR A 1 202 ? -33.184 14.927 37.294 1.00 44.75 202 TYR A O 1
ATOM 1588 N N . SER A 1 203 ? -33.495 14.685 35.080 1.00 47.19 203 SER A N 1
ATOM 1589 C CA . SER A 1 203 ? -34.954 14.626 35.117 1.00 47.19 203 SER A CA 1
ATOM 1590 C C . SER A 1 203 ? -35.356 13.264 34.560 1.00 47.19 203 SER A C 1
ATOM 1592 O O . SER A 1 203 ? -35.189 13.013 33.366 1.00 47.19 203 SER A O 1
ATOM 1594 N N . GLU A 1 204 ? -35.825 12.355 35.415 1.00 43.19 204 GLU A N 1
ATOM 1595 C CA . GLU A 1 204 ? -36.467 11.121 34.959 1.00 43.19 204 GLU A CA 1
ATOM 1596 C C . GLU A 1 204 ? -37.818 11.479 34.335 1.00 43.19 204 GLU A C 1
ATOM 1598 O O . GLU A 1 204 ? -38.787 11.763 35.036 1.00 43.19 204 GLU A O 1
ATOM 1603 N N . ILE A 1 205 ? -37.899 11.466 33.004 1.00 56.12 205 ILE A N 1
ATOM 1604 C CA . ILE A 1 205 ? -39.192 11.438 32.323 1.00 56.12 205 ILE A CA 1
ATOM 1605 C C . ILE A 1 205 ? -39.635 9.977 32.310 1.00 56.12 205 ILE A C 1
ATOM 1607 O O . ILE A 1 205 ? -39.320 9.214 31.398 1.00 56.12 205 ILE A O 1
ATOM 1611 N N . SER A 1 206 ? -40.330 9.585 33.376 1.00 58.66 206 SER A N 1
ATOM 1612 C CA . SER A 1 206 ? -41.080 8.335 33.419 1.00 58.66 206 SER A CA 1
ATOM 1613 C C . SER A 1 206 ? -42.180 8.421 32.358 1.00 58.66 206 SER A C 1
ATOM 1615 O O . SER A 1 206 ? -43.114 9.217 32.471 1.00 58.66 206 SER A O 1
ATOM 1617 N N . SER A 1 207 ? -42.018 7.675 31.268 1.00 52.38 207 SER A N 1
ATOM 1618 C CA . SER A 1 207 ? -43.030 7.568 30.221 1.00 52.38 207 SER A CA 1
ATOM 1619 C C . SER A 1 207 ? -44.142 6.649 30.720 1.00 52.38 207 SER A C 1
ATOM 1621 O O . SER A 1 207 ? -44.010 5.432 30.739 1.00 52.38 207 SER A O 1
ATOM 1623 N N . LEU A 1 208 ? -45.239 7.265 31.154 1.00 49.12 208 LEU A N 1
ATOM 1624 C CA . LEU A 1 208 ? -46.550 6.635 31.263 1.00 49.12 208 LEU A CA 1
ATOM 1625 C C . LEU A 1 208 ? -47.149 6.531 29.855 1.00 49.12 208 LEU A C 1
ATOM 1627 O O . LEU A 1 208 ? -47.787 7.482 29.406 1.00 49.12 208 LEU A O 1
ATOM 1631 N N . VAL A 1 209 ? -46.928 5.400 29.177 1.00 49.44 209 VAL A N 1
ATOM 1632 C CA . VAL A 1 209 ? -47.844 4.821 28.174 1.00 49.44 209 VAL A CA 1
ATOM 1633 C C . VAL A 1 209 ? -47.766 3.304 28.270 1.00 49.44 209 VAL A C 1
ATOM 1635 O O . VAL A 1 209 ? -46.634 2.779 28.197 1.00 49.44 209 VAL A O 1
#

Secondary structure (DSSP, 8-state):
---------PPP-THHHHHHHHHHHHHHHHHHHHHHHHHHHHHHHHHHTTT--SHHHHHHHHHHHHHHHHHHHHHHHHHHHHHTT--EEE-TTT--EEE--TT-S----------SSS-TT--SS-----GGG-TTS--TTB-TTSSBPHHHHIIIIIIHHHHHHHHHHHHHHHTTHHHHHHHHHHHHHS--------TT---------

Organism: Perkinsus olseni (NCBI:txid32597)

Radius of gyration: 29.74 Å; chains: 1; bounding box: 72×39×96 Å

Sequence (209 aa):
MWRNAAPEMAPKSHTAGLNGFSHTITFGLNLAIFTNLCQFVYAGTKSKRRNITPHLKKWGPFYCVVLATVGVMADLTRHVLLDSNNWFMTDPNTGKVVKFHFDDCAYEVEKVRGVTDGCPDVGVGPLFVTEENALGVDAPMYNPDGSYSVYGIWLTLFATWAGFILMFVGIAWYTDLPRKIAQQCREIFGSSPVHVIVNGHYSEISSLV